Protein AF-A0A2S9FHU0-F1 (afdb_monomer_lite)

pLDDT: mean 88.89, std 12.71, range [36.59, 98.81]

Secondary structure (DSSP, 8-state):
--TTSSHHHHHHHHHHHHHTTT--EEEEE---TT-HHHHHHHTTS-BPPPEEEEETTEEEEE--HHHHHHH--SEEEE--TT-BPPTT-SSSBHHHHHHHHHHTT-EEEE---GGGBGGGHHHHHHHHS---S--B-HHHHHT-S--------HHHHHHHHHTTSSS-HHHHHHHHHTTT-HHHHHHHHHHHHHHHHHHHHHHHHHHHHHTT--------------

Structure (mmCIF, N/CA/C/O backbone):
data_AF-A0A2S9FHU0-F1
#
_entry.id   AF-A0A2S9FHU0-F1
#
loop_
_atom_site.group_PDB
_atom_site.id
_atom_site.type_symbol
_atom_site.label_atom_id
_atom_site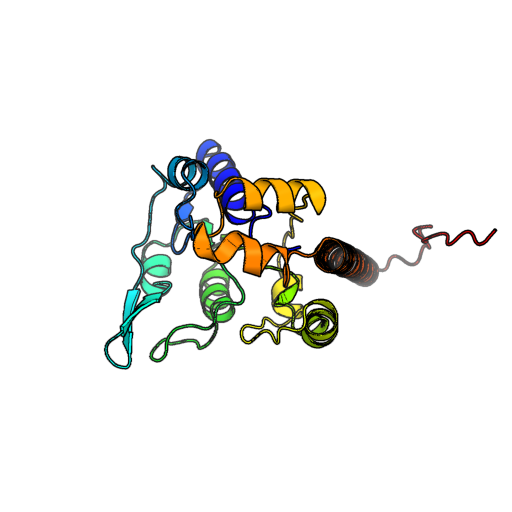.label_alt_id
_atom_site.label_comp_id
_atom_site.label_asym_id
_atom_site.label_entity_id
_atom_site.label_seq_id
_atom_site.pdbx_PDB_ins_code
_atom_site.Cartn_x
_atom_site.Cartn_y
_atom_site.Cartn_z
_atom_site.occupancy
_atom_site.B_iso_or_equiv
_atom_site.auth_seq_id
_atom_site.auth_comp_id
_atom_site.auth_asym_id
_atom_site.auth_atom_id
_atom_site.pdbx_PDB_model_num
ATOM 1 N N . ALA A 1 1 ? 9.518 1.196 1.730 1.00 74.31 1 ALA A N 1
ATOM 2 C CA . ALA A 1 1 ? 10.368 2.185 1.024 1.00 74.31 1 ALA A CA 1
ATOM 3 C C . ALA A 1 1 ? 10.118 2.274 -0.492 1.00 74.31 1 ALA A C 1
ATOM 5 O O . ALA A 1 1 ? 9.940 3.375 -0.983 1.00 74.31 1 ALA A O 1
ATOM 6 N N . ALA A 1 2 ? 10.105 1.175 -1.261 1.00 76.00 2 ALA A N 1
ATOM 7 C CA . ALA A 1 2 ? 10.006 1.239 -2.731 1.00 76.00 2 ALA A CA 1
ATOM 8 C C . ALA A 1 2 ? 9.190 0.066 -3.329 1.00 76.00 2 ALA A C 1
ATOM 10 O O . ALA A 1 2 ? 8.875 -0.897 -2.619 1.00 76.00 2 ALA A O 1
ATOM 11 N N . PRO A 1 3 ? 8.863 0.075 -4.634 1.00 80.56 3 PRO A N 1
ATOM 12 C CA . PRO A 1 3 ? 8.339 -1.105 -5.316 1.00 80.56 3 PRO A CA 1
ATOM 13 C C . PRO A 1 3 ? 9.314 -2.290 -5.219 1.00 80.56 3 PRO A C 1
ATOM 15 O O . PRO A 1 3 ? 10.531 -2.126 -5.266 1.00 80.56 3 PRO A O 1
ATOM 18 N N . GLY A 1 4 ? 8.784 -3.507 -5.066 1.00 81.00 4 GLY A N 1
ATOM 19 C CA . GLY A 1 4 ? 9.593 -4.734 -4.999 1.00 81.00 4 GLY A CA 1
ATOM 20 C C . GLY A 1 4 ? 10.138 -5.112 -3.614 1.00 81.00 4 GLY A C 1
ATOM 21 O O . GLY A 1 4 ? 10.707 -6.197 -3.475 1.00 81.00 4 GLY A O 1
ATOM 22 N N . VAL A 1 5 ? 9.909 -4.299 -2.573 1.00 85.00 5 VAL A N 1
ATOM 23 C CA . VAL A 1 5 ? 10.309 -4.645 -1.189 1.00 85.00 5 VAL A CA 1
ATOM 24 C C . VAL A 1 5 ? 9.527 -5.831 -0.612 1.00 85.00 5 VAL A C 1
ATOM 26 O O . VAL A 1 5 ? 10.041 -6.545 0.238 1.00 85.00 5 VAL A O 1
ATOM 29 N N . GLY A 1 6 ? 8.334 -6.118 -1.148 1.00 90.50 6 GLY A N 1
ATOM 30 C CA . GLY A 1 6 ? 7.534 -7.288 -0.770 1.00 90.50 6 GLY A CA 1
ATOM 31 C C . GLY A 1 6 ? 6.226 -6.990 -0.038 1.00 90.50 6 GLY A C 1
ATOM 32 O O . GLY A 1 6 ? 5.688 -7.906 0.563 1.00 90.50 6 GLY A O 1
ATOM 33 N N . LYS A 1 7 ? 5.693 -5.761 -0.109 1.00 94.94 7 LYS A N 1
ATOM 34 C CA . LYS A 1 7 ? 4.455 -5.362 0.594 1.00 94.94 7 LYS A CA 1
ATOM 35 C C . LYS A 1 7 ? 3.273 -6.307 0.349 1.00 94.94 7 LYS A C 1
ATOM 37 O O . LYS A 1 7 ? 2.762 -6.865 1.305 1.00 94.94 7 LYS A O 1
ATOM 42 N N . THR A 1 8 ? 2.926 -6.586 -0.910 1.00 94.69 8 THR A N 1
ATOM 43 C CA . THR A 1 8 ? 1.850 -7.538 -1.243 1.00 94.69 8 THR A CA 1
ATOM 44 C C . THR A 1 8 ? 2.125 -8.942 -0.703 1.00 94.69 8 THR A C 1
ATOM 46 O O . THR A 1 8 ? 1.226 -9.615 -0.220 1.00 94.69 8 THR A O 1
ATOM 49 N N . TYR A 1 9 ? 3.384 -9.394 -0.725 1.00 94.25 9 TYR A N 1
ATOM 50 C CA . TYR A 1 9 ? 3.749 -10.693 -0.151 1.00 94.25 9 TYR A CA 1
ATOM 51 C C . TYR A 1 9 ? 3.550 -10.710 1.374 1.00 94.25 9 TYR A C 1
ATOM 53 O O . TYR A 1 9 ? 3.048 -11.691 1.910 1.00 94.25 9 TYR A O 1
ATOM 61 N N . ALA A 1 10 ? 3.913 -9.626 2.068 1.00 96.00 10 ALA A N 1
ATOM 62 C CA . ALA A 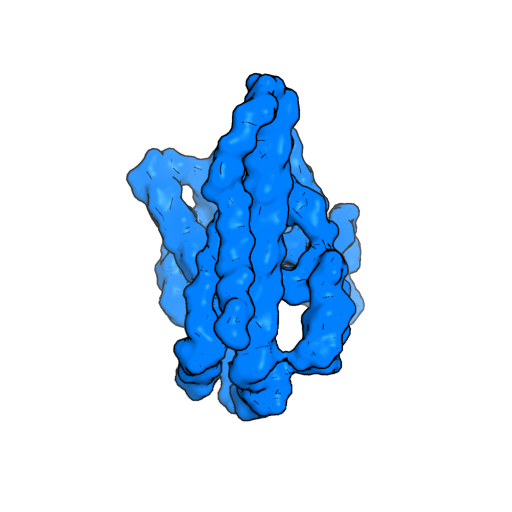1 10 ? 3.685 -9.477 3.503 1.00 96.00 10 ALA A CA 1
ATOM 63 C C . ALA A 1 10 ? 2.185 -9.403 3.841 1.00 96.00 10 ALA A C 1
ATOM 65 O O . ALA A 1 10 ? 1.742 -10.112 4.740 1.00 96.00 10 ALA A O 1
ATOM 66 N N . MET A 1 11 ? 1.403 -8.639 3.068 1.00 97.56 11 MET A N 1
ATOM 67 C CA . MET A 1 11 ? -0.057 -8.557 3.186 1.00 97.56 11 MET A CA 1
ATOM 68 C C . MET A 1 11 ? -0.716 -9.935 3.044 1.00 97.56 11 MET A C 1
ATOM 70 O O . MET A 1 11 ? -1.540 -10.310 3.871 1.00 97.56 11 MET A O 1
ATOM 74 N N . LEU A 1 12 ? -0.316 -10.727 2.044 1.00 97.38 12 LEU A N 1
ATOM 75 C CA . LEU A 1 12 ? -0.819 -12.095 1.882 1.00 97.38 12 LEU A CA 1
ATOM 76 C C . LEU A 1 12 ? -0.374 -13.013 3.026 1.00 97.38 12 LEU A C 1
ATOM 78 O O . LEU A 1 12 ? -1.147 -13.849 3.481 1.00 97.38 12 LEU A O 1
ATOM 82 N N . GLY A 1 13 ? 0.847 -12.840 3.538 1.00 96.19 13 GLY A N 1
ATOM 83 C CA . GLY A 1 13 ? 1.299 -13.541 4.740 1.00 96.19 13 GLY A CA 1
ATOM 84 C C . GLY A 1 13 ? 0.432 -13.234 5.967 1.00 96.19 13 GLY A C 1
ATOM 85 O O . GLY A 1 13 ? 0.117 -14.140 6.734 1.00 96.19 13 GLY A O 1
ATOM 86 N N . GLU A 1 14 ? 0.010 -11.979 6.142 1.00 95.75 14 GLU A N 1
ATOM 87 C CA . GLU A 1 14 ? -0.951 -11.599 7.184 1.00 95.75 14 GLU A CA 1
ATOM 88 C C . GLU A 1 14 ? -2.338 -12.202 6.939 1.00 95.75 14 GLU A C 1
ATOM 90 O O . GLU A 1 14 ? -2.957 -12.699 7.881 1.00 95.75 14 GLU A O 1
ATOM 95 N N . ALA A 1 15 ? -2.797 -12.239 5.687 1.00 96.94 15 ALA A N 1
ATOM 96 C CA . ALA A 1 15 ? -4.064 -12.868 5.327 1.00 96.94 15 ALA A CA 1
ATOM 97 C C . ALA A 1 15 ? -4.111 -14.345 5.751 1.00 96.94 15 ALA A C 1
ATOM 99 O O . ALA A 1 15 ? -5.053 -14.760 6.423 1.00 96.94 15 ALA A O 1
ATOM 100 N N . HIS A 1 16 ? -3.055 -15.112 5.459 1.00 96.44 16 HIS A N 1
ATOM 101 C CA . HIS A 1 16 ? -2.943 -16.513 5.886 1.00 96.44 16 HIS A CA 1
ATOM 102 C C . HIS A 1 16 ? -2.981 -16.662 7.408 1.00 96.44 16 HIS A C 1
ATOM 104 O O . HIS A 1 16 ? -3.762 -17.459 7.921 1.00 96.44 16 HIS A O 1
ATOM 110 N N . ARG A 1 17 ? -2.243 -15.831 8.158 1.00 95.69 17 ARG A N 1
ATOM 111 C CA . ARG A 1 17 ? -2.290 -15.854 9.634 1.00 95.69 17 ARG A CA 1
ATOM 112 C C . ARG A 1 17 ? -3.684 -15.560 10.198 1.00 95.69 17 ARG A C 1
ATOM 114 O O . ARG A 1 17 ? -4.007 -15.998 11.303 1.00 95.69 17 ARG A O 1
ATOM 121 N N . ARG A 1 18 ? -4.497 -14.752 9.514 1.00 95.94 18 ARG A N 1
ATOM 122 C CA . ARG A 1 18 ? -5.885 -14.456 9.917 1.00 95.94 18 ARG A CA 1
ATOM 123 C C . ARG A 1 18 ? -6.823 -15.611 9.584 1.00 95.94 18 ARG A C 1
ATOM 125 O O . ARG A 1 18 ? -7.614 -16.009 10.439 1.00 95.94 18 ARG A O 1
ATOM 132 N N . LEU A 1 19 ? -6.678 -16.197 8.399 1.00 95.69 19 LEU A N 1
ATOM 133 C CA . LEU A 1 19 ? -7.430 -17.382 7.987 1.00 95.69 19 LEU A CA 1
ATOM 134 C C . LEU A 1 19 ? -7.157 -18.589 8.889 1.00 95.69 19 LEU A C 1
ATOM 136 O O . LEU A 1 19 ? -8.097 -19.254 9.313 1.00 95.69 19 LEU A O 1
ATOM 140 N N . GLU A 1 20 ? -5.900 -18.826 9.274 1.00 96.19 20 GLU A N 1
ATOM 141 C CA . GLU A 1 20 ? -5.522 -19.873 10.238 1.00 96.19 20 GLU A CA 1
ATOM 142 C C . GLU A 1 20 ? -6.219 -19.707 11.600 1.00 96.19 20 GLU A C 1
ATOM 144 O O . GLU A 1 20 ? -6.434 -20.681 12.321 1.00 96.19 20 GLU A O 1
ATOM 149 N N . ARG A 1 21 ? -6.609 -18.475 11.947 1.00 96.50 21 ARG A N 1
ATOM 150 C CA . ARG A 1 21 ? -7.372 -18.136 13.158 1.00 96.50 21 ARG A CA 1
ATOM 151 C C . ARG A 1 21 ? -8.888 -18.102 12.935 1.00 96.50 21 ARG A C 1
ATOM 153 O O . ARG A 1 21 ? -9.620 -17.742 13.851 1.00 96.50 21 ARG A O 1
ATOM 160 N N . GLY A 1 22 ? -9.360 -18.475 11.746 1.00 96.75 22 GLY A N 1
ATOM 161 C CA . GLY A 1 22 ? -10.779 -18.522 11.391 1.00 96.75 22 GLY A CA 1
ATOM 162 C C . GLY A 1 22 ? -11.417 -17.158 11.119 1.00 96.75 22 GLY A C 1
ATOM 163 O O . GLY A 1 22 ? -12.631 -17.034 11.235 1.00 96.75 22 GLY A O 1
ATOM 164 N N . THR A 1 23 ? -10.623 -16.130 10.799 1.00 97.88 23 THR A N 1
ATOM 165 C CA . THR A 1 23 ? -11.155 -14.810 10.410 1.00 97.88 23 THR A CA 1
ATOM 166 C C . THR A 1 23 ? -11.814 -14.882 9.033 1.00 97.88 23 THR A C 1
ATOM 168 O O . THR A 1 23 ? -11.214 -15.424 8.107 1.00 97.88 23 THR A O 1
ATOM 171 N N . ASP A 1 24 ? -13.005 -14.296 8.884 1.00 98.25 24 ASP A N 1
ATOM 172 C CA . ASP A 1 24 ? -13.675 -14.165 7.584 1.00 98.25 24 ASP A CA 1
ATOM 173 C C . ASP A 1 24 ? -12.985 -13.086 6.737 1.00 98.25 24 ASP A C 1
ATOM 175 O O . ASP A 1 24 ? -13.045 -11.894 7.055 1.00 98.25 24 ASP A O 1
ATOM 179 N N . LEU A 1 25 ? -12.287 -13.505 5.681 1.00 98.06 25 LEU A N 1
ATOM 180 C CA . LEU A 1 25 ? -11.421 -12.642 4.886 1.00 98.06 25 LEU A CA 1
ATOM 181 C C . LEU A 1 25 ? -11.626 -12.878 3.395 1.00 98.06 25 LEU A C 1
ATOM 183 O O . LEU A 1 25 ? -11.615 -14.017 2.934 1.00 98.06 25 LEU A O 1
ATOM 187 N N . VAL A 1 26 ? -11.696 -11.784 2.638 1.00 98.44 26 VAL A N 1
ATOM 188 C CA . VAL A 1 26 ? -11.706 -11.818 1.171 1.00 98.44 26 VAL A CA 1
ATOM 189 C C . VAL A 1 26 ? -10.620 -10.922 0.587 1.00 98.44 26 VAL A C 1
ATOM 191 O O . VAL A 1 26 ? -10.226 -9.913 1.169 1.00 98.44 26 VAL A O 1
ATOM 194 N N . ALA A 1 27 ? -10.138 -11.264 -0.598 1.00 98.25 27 ALA A N 1
ATOM 195 C CA . ALA A 1 27 ? -9.253 -10.413 -1.372 1.00 98.25 27 ALA A CA 1
ATOM 196 C C . ALA A 1 27 ? -10.036 -9.709 -2.484 1.00 98.25 27 ALA A C 1
ATOM 198 O O . ALA A 1 27 ? -10.663 -10.370 -3.311 1.00 98.25 27 ALA A O 1
ATOM 199 N N . ALA A 1 28 ? -10.009 -8.376 -2.508 1.00 98.00 28 ALA A N 1
ATOM 200 C CA . ALA A 1 28 ? -10.752 -7.598 -3.499 1.00 98.00 28 ALA A CA 1
ATOM 201 C C . ALA A 1 28 ? -9.838 -7.021 -4.586 1.00 98.00 28 ALA A C 1
ATOM 203 O O . ALA A 1 28 ? -10.154 -7.114 -5.768 1.00 98.00 28 ALA A O 1
ATOM 204 N N . ILE A 1 29 ? -8.675 -6.485 -4.203 1.00 96.38 29 ILE A N 1
ATOM 205 C CA . ILE A 1 29 ? -7.626 -6.056 -5.137 1.00 96.38 29 ILE A CA 1
ATOM 206 C C . ILE A 1 29 ? -6.276 -6.503 -4.585 1.00 96.38 29 ILE A C 1
ATOM 208 O O . ILE A 1 29 ? -5.884 -6.100 -3.491 1.00 96.38 29 ILE A O 1
ATOM 212 N N . VAL A 1 30 ? -5.564 -7.346 -5.335 1.00 95.69 30 VAL A N 1
ATOM 213 C CA . VAL A 1 30 ? -4.226 -7.840 -4.982 1.00 95.69 30 VAL A CA 1
ATOM 214 C C . VAL A 1 30 ? -3.353 -7.866 -6.227 1.00 95.69 30 VAL A C 1
ATOM 216 O O . VAL A 1 30 ? -3.658 -8.551 -7.204 1.00 95.69 30 VAL A O 1
ATOM 219 N N . GLU A 1 31 ? -2.214 -7.184 -6.162 1.00 90.31 31 GLU A N 1
ATOM 220 C CA . GLU A 1 31 ? -1.309 -7.028 -7.294 1.00 90.31 31 GLU A CA 1
ATOM 221 C C . GLU A 1 31 ? -0.112 -7.978 -7.181 1.00 90.31 31 GLU A C 1
ATOM 223 O O . GLU A 1 31 ? 0.949 -7.688 -6.613 1.00 90.31 31 GLU A O 1
ATOM 228 N N . THR A 1 32 ? -0.254 -9.173 -7.763 1.00 88.25 32 THR A N 1
ATOM 229 C CA . THR A 1 32 ? 0.838 -10.163 -7.769 1.00 88.25 32 THR A CA 1
ATOM 230 C C . THR A 1 32 ? 2.009 -9.734 -8.659 1.00 88.25 32 THR A C 1
ATOM 232 O O . THR A 1 32 ? 3.135 -10.202 -8.460 1.00 88.25 32 THR A O 1
ATOM 235 N N . HIS A 1 33 ? 1.766 -8.847 -9.634 1.00 83.62 33 HIS A N 1
ATOM 236 C CA . HIS A 1 33 ? 2.715 -8.392 -10.659 1.00 83.62 33 HIS A CA 1
ATOM 237 C C . HIS A 1 33 ? 3.513 -9.537 -11.317 1.00 83.62 33 HIS A C 1
ATOM 239 O O . HIS A 1 33 ? 4.721 -9.424 -11.537 1.00 83.62 33 HIS A O 1
ATOM 245 N N . GLY A 1 34 ? 2.862 -10.681 -11.561 1.00 80.50 34 GLY A N 1
ATOM 246 C CA . GLY A 1 34 ? 3.485 -11.856 -12.184 1.00 80.50 34 GLY A CA 1
ATOM 247 C C . GLY A 1 34 ? 4.503 -12.592 -11.303 1.00 80.50 34 GLY A C 1
ATOM 248 O O . GLY A 1 34 ? 5.235 -13.458 -11.783 1.00 80.50 34 GLY A O 1
ATOM 249 N N . ARG A 1 35 ? 4.585 -12.273 -10.005 1.00 85.56 35 ARG A N 1
ATOM 250 C CA . ARG A 1 35 ? 5.540 -12.902 -9.086 1.00 85.56 35 ARG A CA 1
ATOM 251 C C . ARG A 1 35 ? 5.007 -14.248 -8.619 1.00 85.56 35 ARG A C 1
ATOM 253 O O . ARG A 1 35 ? 4.104 -14.292 -7.790 1.00 85.56 35 ARG A O 1
ATOM 260 N N . LYS A 1 36 ? 5.640 -15.337 -9.071 1.00 87.50 36 LYS A N 1
ATOM 261 C CA . LYS A 1 36 ? 5.221 -16.719 -8.775 1.00 87.50 36 LYS A CA 1
ATOM 262 C C . LYS A 1 36 ? 4.910 -16.962 -7.293 1.00 87.50 36 LYS A C 1
ATOM 264 O O . LYS A 1 36 ? 3.807 -17.365 -6.970 1.00 87.50 36 LYS A O 1
ATOM 269 N N . LYS A 1 37 ? 5.837 -16.624 -6.389 1.00 87.81 37 LYS A N 1
ATOM 270 C CA . LYS A 1 37 ? 5.643 -16.821 -4.939 1.00 87.81 37 LYS A CA 1
ATOM 271 C C . LYS A 1 37 ? 4.486 -16.006 -4.352 1.00 87.81 37 LYS A C 1
ATOM 273 O O . LYS A 1 37 ? 3.895 -16.408 -3.363 1.00 87.81 37 LYS A O 1
ATOM 278 N N . THR A 1 38 ? 4.202 -14.830 -4.912 1.00 91.12 38 THR A N 1
ATOM 279 C CA . THR A 1 38 ? 3.070 -13.999 -4.479 1.00 91.12 38 THR A CA 1
ATOM 280 C C . THR A 1 38 ? 1.762 -14.572 -5.018 1.00 91.12 38 THR A C 1
ATOM 282 O O . THR A 1 38 ? 0.788 -14.612 -4.285 1.00 91.12 38 THR A O 1
ATOM 285 N N . ALA A 1 39 ? 1.758 -15.072 -6.257 1.00 92.25 39 ALA A N 1
ATOM 286 C CA . ALA A 1 39 ? 0.612 -15.772 -6.830 1.00 92.25 39 ALA A CA 1
ATOM 287 C C . ALA A 1 39 ? 0.290 -17.071 -6.070 1.00 92.25 39 ALA A C 1
ATOM 289 O O . ALA A 1 39 ? -0.867 -17.298 -5.754 1.00 92.25 39 ALA A O 1
ATOM 290 N N . GLU A 1 40 ? 1.304 -17.858 -5.697 1.00 93.75 40 GLU A N 1
ATOM 291 C CA . GLU A 1 40 ? 1.151 -19.069 -4.871 1.00 93.75 40 GLU A CA 1
ATOM 292 C C . GLU A 1 40 ? 0.525 -18.758 -3.497 1.00 93.75 40 GLU A C 1
ATOM 294 O O . GLU A 1 40 ? -0.276 -19.540 -3.005 1.00 93.75 40 GLU A O 1
ATOM 299 N N . LEU A 1 41 ? 0.852 -17.613 -2.877 1.00 93.94 41 LEU A N 1
ATOM 300 C CA . LEU A 1 41 ? 0.202 -17.184 -1.629 1.00 93.94 41 LEU A CA 1
ATOM 301 C C . LEU A 1 41 ? -1.210 -16.629 -1.836 1.00 93.94 41 LEU A C 1
ATOM 303 O O . LEU A 1 41 ? -2.004 -16.631 -0.903 1.00 93.94 41 LEU A O 1
ATOM 307 N N . PHE A 1 42 ? -1.498 -16.078 -3.008 1.00 96.06 42 PHE A N 1
ATOM 308 C CA . PHE A 1 42 ? -2.821 -15.557 -3.329 1.00 96.06 42 PHE A CA 1
ATOM 309 C C . PHE A 1 42 ? -3.803 -16.681 -3.681 1.00 96.06 42 PHE A C 1
ATOM 311 O O . PHE A 1 42 ? -5.001 -16.567 -3.434 1.00 96.06 42 PHE A O 1
ATOM 318 N N . GLU A 1 43 ? -3.293 -17.775 -4.245 1.00 93.56 43 GLU A N 1
ATOM 319 C CA . GLU A 1 43 ? -4.077 -18.949 -4.598 1.00 93.56 43 GLU A CA 1
ATOM 320 C C . GLU A 1 43 ? -4.792 -19.536 -3.370 1.00 93.56 43 GLU A C 1
ATOM 322 O O . GLU A 1 43 ? -4.206 -19.724 -2.305 1.00 93.56 43 GLU A O 1
ATOM 327 N N . GLY A 1 44 ? -6.087 -19.816 -3.526 1.00 90.31 44 GLY A N 1
ATOM 328 C CA . GLY A 1 44 ? -6.926 -20.380 -2.467 1.00 90.31 44 GLY A CA 1
ATOM 329 C C . GLY A 1 44 ? -7.564 -19.359 -1.521 1.00 90.31 44 GLY A C 1
ATOM 330 O O . GLY A 1 44 ? -8.408 -19.756 -0.720 1.00 90.31 44 GLY A O 1
ATOM 331 N N . LEU A 1 45 ? -7.232 -18.066 -1.621 1.00 96.56 45 LEU A N 1
ATOM 332 C CA . LEU A 1 45 ? -7.986 -17.018 -0.929 1.00 96.56 45 LEU A CA 1
ATOM 333 C C . LEU A 1 45 ? -9.355 -16.818 -1.596 1.00 96.56 45 LEU A C 1
ATOM 335 O O . LEU A 1 45 ? -9.464 -16.853 -2.823 1.00 96.56 45 LEU A O 1
ATOM 339 N N . GLU A 1 46 ? -10.402 -16.579 -0.803 1.00 97.75 46 GLU A N 1
ATOM 340 C CA . GLU A 1 46 ? -11.689 -16.132 -1.345 1.00 97.75 46 GLU A CA 1
ATOM 341 C C . GLU A 1 46 ? -11.506 -14.751 -1.991 1.00 97.75 46 GLU A C 1
ATOM 343 O O . GLU A 1 46 ? -10.907 -13.854 -1.395 1.00 97.75 46 GLU A O 1
ATOM 348 N N . THR A 1 47 ? -12.019 -14.564 -3.208 1.00 97.81 47 THR A N 1
ATOM 349 C CA . THR A 1 47 ? -11.856 -13.313 -3.959 1.00 97.81 47 THR A CA 1
ATOM 350 C C . THR A 1 47 ? -13.190 -12.670 -4.300 1.00 97.81 47 THR A C 1
ATOM 352 O O . THR A 1 47 ? -14.095 -13.352 -4.787 1.00 97.81 47 THR A O 1
ATOM 355 N N . VAL A 1 48 ? -13.271 -11.347 -4.167 1.00 98.06 48 VAL A N 1
ATOM 356 C CA . VAL A 1 48 ? -14.331 -10.541 -4.784 1.00 98.06 48 VAL A CA 1
ATOM 357 C C . VAL A 1 48 ? -13.831 -10.084 -6.158 1.00 98.06 48 VAL A C 1
ATOM 359 O O . VAL A 1 48 ? -12.793 -9.426 -6.220 1.00 98.06 48 VAL A O 1
ATOM 362 N N . PRO A 1 49 ? -14.511 -10.436 -7.267 1.00 96.31 49 PRO A N 1
ATOM 363 C CA . PRO A 1 49 ? -14.085 -10.012 -8.597 1.00 96.31 49 PRO A CA 1
ATOM 364 C C . PRO A 1 49 ? -14.053 -8.482 -8.731 1.00 96.31 49 PRO A C 1
ATOM 366 O O . PRO A 1 49 ? -14.952 -7.815 -8.214 1.00 96.31 49 PRO A O 1
ATOM 369 N N . PRO A 1 50 ? -13.071 -7.917 -9.455 1.00 95.94 50 PRO A N 1
ATOM 370 C CA . PRO A 1 50 ? -13.006 -6.481 -9.669 1.00 95.94 50 PRO A CA 1
ATOM 371 C C . PRO A 1 50 ? -14.126 -6.005 -10.598 1.00 95.94 50 PRO A C 1
ATOM 373 O O . PRO A 1 50 ? -14.566 -6.717 -11.510 1.00 95.94 50 PRO A O 1
ATOM 376 N N . LYS A 1 51 ? -14.529 -4.749 -10.423 1.00 95.62 51 LYS A N 1
ATOM 377 C CA . LYS A 1 51 ? -15.424 -4.053 -11.341 1.00 95.62 51 LYS A CA 1
ATOM 378 C C . LYS A 1 51 ? -14.638 -3.620 -12.571 1.00 95.62 51 LYS A C 1
ATOM 380 O O . LYS A 1 51 ? -13.641 -2.911 -12.461 1.00 95.62 51 LYS A O 1
ATOM 385 N N . ILE A 1 52 ? -15.096 -4.024 -13.753 1.00 96.06 52 ILE A N 1
ATOM 386 C CA . ILE A 1 52 ? -14.471 -3.613 -15.012 1.00 96.06 52 ILE A CA 1
ATOM 387 C C . ILE A 1 52 ? -15.104 -2.309 -15.497 1.00 96.06 52 ILE A C 1
ATOM 389 O O . ILE A 1 52 ? -16.313 -2.239 -15.716 1.00 96.06 52 ILE A O 1
ATOM 393 N N . LEU A 1 53 ? -14.277 -1.281 -15.678 1.00 93.62 53 LEU A N 1
ATOM 394 C CA . LEU A 1 53 ? -14.662 0.022 -16.213 1.00 93.62 53 LEU A CA 1
ATOM 395 C C . LEU A 1 53 ? -14.023 0.240 -17.582 1.00 93.62 53 LEU A C 1
ATOM 397 O O . LEU A 1 53 ? -12.831 0.005 -17.768 1.00 93.62 53 LEU A O 1
ATOM 401 N N . GLU A 1 54 ? -14.805 0.722 -18.545 1.00 93.31 54 GLU A N 1
ATOM 402 C CA . GLU A 1 54 ? -14.309 1.064 -19.877 1.00 93.31 54 GLU A CA 1
ATOM 403 C C . GLU A 1 54 ? -14.141 2.576 -20.025 1.00 93.31 54 GLU A C 1
ATOM 405 O O . GLU A 1 54 ? -15.082 3.349 -19.846 1.00 93.31 54 GLU A O 1
ATOM 410 N N . TYR A 1 55 ? -12.941 3.011 -20.408 1.00 90.25 55 TYR A N 1
ATOM 411 C CA . TYR A 1 55 ? -12.653 4.415 -20.672 1.00 90.25 55 TYR A CA 1
ATOM 412 C C . TYR A 1 55 ? -11.706 4.569 -21.865 1.00 90.25 55 TYR A C 1
ATOM 414 O O . TYR A 1 55 ? -10.613 4.003 -21.897 1.00 90.25 55 TYR A O 1
ATOM 422 N N . ARG A 1 56 ? -12.127 5.352 -22.871 1.00 90.56 56 ARG A N 1
ATOM 423 C CA . ARG A 1 56 ? -11.371 5.612 -24.119 1.00 90.56 56 ARG A CA 1
ATOM 424 C C . ARG A 1 56 ? -10.857 4.333 -24.809 1.00 90.56 56 ARG A C 1
ATOM 426 O O . ARG A 1 56 ? -9.726 4.296 -25.290 1.00 90.56 56 ARG A O 1
ATOM 433 N N . GLY A 1 57 ? -11.686 3.287 -24.847 1.00 89.69 57 GLY A N 1
ATOM 434 C CA . GLY A 1 57 ? -11.353 2.006 -25.486 1.00 89.69 57 GLY A CA 1
ATOM 435 C C . GLY A 1 57 ? -10.343 1.149 -24.716 1.00 89.69 57 GLY A C 1
ATOM 436 O O . GLY A 1 57 ? -9.780 0.220 -25.289 1.00 89.69 57 GLY A O 1
ATOM 437 N N . ARG A 1 58 ? -10.084 1.462 -23.440 1.00 92.62 58 ARG A N 1
ATOM 438 C CA . ARG A 1 58 ? -9.300 0.633 -22.516 1.00 92.62 58 ARG A CA 1
ATOM 439 C C . ARG A 1 58 ? -10.187 0.165 -21.368 1.00 92.62 58 ARG A C 1
ATOM 441 O O . ARG A 1 58 ? -11.039 0.926 -20.912 1.00 92.62 58 ARG A O 1
ATOM 448 N N . SER A 1 59 ? -9.953 -1.057 -20.904 1.00 92.50 59 SER A N 1
ATOM 449 C CA . SER A 1 59 ? -10.617 -1.626 -19.732 1.00 92.50 59 SER A CA 1
ATOM 450 C C . SER A 1 59 ? -9.708 -1.508 -18.512 1.00 92.50 59 SER A C 1
ATOM 452 O O . SER A 1 59 ? -8.510 -1.781 -18.597 1.00 92.50 59 SER A O 1
ATOM 454 N N . PHE A 1 60 ? -10.291 -1.115 -17.389 1.00 93.62 60 PHE A N 1
ATOM 455 C CA . PHE A 1 60 ? -9.634 -0.961 -16.098 1.00 93.62 60 PHE A CA 1
ATOM 456 C C . PHE A 1 60 ? -10.343 -1.860 -15.090 1.00 93.62 60 PHE A C 1
ATOM 458 O O . PHE A 1 60 ? -11.571 -1.887 -15.056 1.00 93.62 60 PHE A O 1
ATOM 465 N N . ALA A 1 61 ? -9.578 -2.610 -14.303 1.00 94.38 61 ALA A N 1
ATOM 466 C CA . ALA A 1 61 ? -10.105 -3.395 -13.197 1.00 94.38 61 ALA A CA 1
ATOM 467 C C . ALA A 1 61 ? -9.982 -2.563 -11.918 1.00 94.38 61 ALA A C 1
ATOM 469 O O . ALA A 1 61 ? -8.878 -2.169 -11.555 1.00 94.38 61 ALA A O 1
ATOM 470 N N . GLU A 1 62 ? -11.107 -2.284 -11.266 1.00 96.56 62 GLU A N 1
ATOM 471 C CA . GLU A 1 62 ? -11.167 -1.495 -10.036 1.00 96.56 62 GLU A CA 1
ATOM 472 C C . GLU A 1 62 ? -11.846 -2.261 -8.905 1.00 96.56 62 GLU A C 1
ATOM 474 O O . GLU A 1 62 ? -12.536 -3.261 -9.121 1.00 96.56 62 GLU A O 1
ATOM 479 N N . LEU A 1 63 ? -11.652 -1.772 -7.682 1.00 98.00 63 LEU A N 1
ATOM 480 C CA . LEU A 1 63 ? -12.311 -2.295 -6.493 1.00 98.00 63 LEU A CA 1
ATOM 481 C C . LEU A 1 63 ? -13.841 -2.208 -6.642 1.00 98.00 63 LEU A C 1
ATOM 483 O O . LEU A 1 63 ? -14.400 -1.129 -6.838 1.00 98.00 63 LEU A O 1
ATOM 487 N N . ASP A 1 64 ? -14.536 -3.342 -6.520 1.00 98.00 64 ASP A N 1
ATOM 488 C CA . ASP A 1 64 ? -16.000 -3.368 -6.442 1.00 98.00 64 ASP A CA 1
ATOM 489 C C . ASP A 1 64 ? -16.449 -3.206 -4.982 1.00 98.00 64 ASP A C 1
ATOM 491 O O . ASP A 1 64 ? -16.743 -4.183 -4.289 1.00 98.00 64 ASP A O 1
ATOM 495 N N . VAL A 1 65 ? -16.470 -1.955 -4.507 1.00 98.31 65 VAL A N 1
ATOM 496 C CA . VAL A 1 65 ? -16.883 -1.603 -3.135 1.00 98.31 65 VAL A CA 1
ATOM 497 C C . VAL A 1 65 ? -18.260 -2.181 -2.815 1.00 98.31 65 VAL A C 1
ATOM 499 O O . VAL A 1 65 ? -18.433 -2.826 -1.784 1.00 98.31 65 VAL A O 1
ATOM 502 N N . ASP A 1 66 ? -19.226 -2.043 -3.726 1.00 98.19 66 ASP A N 1
ATOM 503 C CA . ASP A 1 66 ? -20.586 -2.536 -3.510 1.00 98.19 66 ASP A CA 1
ATOM 504 C C . ASP A 1 66 ? -20.621 -4.067 -3.357 1.00 98.19 66 ASP A C 1
ATOM 506 O O . ASP A 1 66 ? -21.411 -4.599 -2.573 1.00 98.19 66 ASP A O 1
ATOM 510 N N . ALA A 1 67 ? -19.796 -4.805 -4.107 1.00 98.38 67 ALA A N 1
ATOM 511 C CA . ALA A 1 67 ? -19.695 -6.256 -3.967 1.00 98.38 67 ALA A CA 1
ATOM 512 C C . ALA A 1 67 ? -19.045 -6.671 -2.645 1.00 98.38 67 ALA A C 1
ATOM 514 O O . ALA A 1 67 ? -19.538 -7.608 -2.013 1.00 98.38 67 ALA A O 1
ATOM 515 N N . VAL A 1 68 ? -18.002 -5.965 -2.201 1.00 98.69 68 VAL A N 1
ATOM 516 C CA . VAL A 1 68 ? -17.382 -6.206 -0.889 1.00 98.69 68 VAL A CA 1
ATOM 517 C C . VAL A 1 68 ? -18.385 -5.927 0.232 1.00 98.69 68 VAL A C 1
ATOM 519 O O . VAL A 1 68 ? -18.569 -6.779 1.099 1.00 98.69 68 VAL A O 1
ATOM 522 N N . LEU A 1 69 ? -19.110 -4.806 0.174 1.00 98.62 69 LEU A N 1
ATOM 523 C CA . LEU A 1 69 ? -20.150 -4.459 1.148 1.00 98.62 69 LEU A CA 1
ATOM 524 C C . LEU A 1 69 ? -21.277 -5.500 1.187 1.00 98.62 69 LEU A C 1
ATOM 526 O O . LEU A 1 69 ? -21.715 -5.899 2.262 1.00 98.62 69 LEU A O 1
ATOM 530 N N . ARG A 1 70 ? -21.725 -6.000 0.025 1.00 98.44 70 ARG A N 1
ATOM 531 C CA . ARG A 1 70 ? -22.714 -7.093 -0.036 1.00 98.44 70 ARG A CA 1
ATOM 532 C C . ARG A 1 70 ? -22.185 -8.399 0.556 1.00 98.44 70 ARG A C 1
ATOM 534 O O . ARG A 1 70 ? -22.962 -9.135 1.159 1.00 98.44 70 ARG A O 1
ATOM 541 N N . ARG A 1 71 ? -20.898 -8.705 0.359 1.00 98.38 71 ARG A N 1
ATOM 542 C CA . ARG A 1 71 ? -20.247 -9.890 0.941 1.00 98.38 71 ARG A CA 1
ATOM 543 C C . ARG A 1 71 ? -20.029 -9.744 2.451 1.00 98.38 71 ARG A C 1
ATOM 545 O O . ARG A 1 71 ? -20.003 -10.761 3.142 1.00 98.38 71 ARG A O 1
ATOM 552 N N . ASN A 1 72 ? -19.900 -8.513 2.942 1.00 98.25 72 ASN A N 1
ATOM 553 C CA . ASN A 1 72 ? -19.749 -8.154 4.351 1.00 98.25 72 ASN A CA 1
ATOM 554 C C . ASN A 1 72 ? -18.701 -9.006 5.111 1.00 98.25 72 ASN A C 1
ATOM 556 O O . ASN A 1 72 ? -19.043 -9.637 6.115 1.00 98.25 72 ASN A O 1
ATOM 560 N N . PRO A 1 73 ? -17.449 -9.095 4.615 1.00 98.56 73 PRO A N 1
ATOM 561 C CA . PRO A 1 73 ? -16.382 -9.831 5.291 1.00 98.56 73 PRO A CA 1
ATOM 562 C C . PRO A 1 73 ? -15.933 -9.115 6.573 1.00 98.56 73 PRO A C 1
ATOM 564 O O . PRO A 1 73 ? -16.107 -7.905 6.708 1.00 98.56 73 PRO A O 1
ATOM 567 N N . GLN A 1 74 ? -15.264 -9.822 7.489 1.00 98.56 74 GLN A N 1
ATOM 568 C CA . GLN A 1 74 ? -14.591 -9.153 8.613 1.00 98.56 74 GLN A CA 1
ATOM 569 C C . GLN A 1 74 ? -13.358 -8.376 8.139 1.00 98.56 74 GLN A C 1
ATOM 571 O O . GLN A 1 74 ? -13.067 -7.299 8.663 1.00 98.56 74 GLN A O 1
ATOM 576 N N . VAL A 1 75 ? -12.621 -8.931 7.169 1.00 98.62 75 VAL A N 1
ATOM 577 C CA . VAL A 1 75 ? -11.393 -8.344 6.624 1.00 98.62 75 VAL A CA 1
ATOM 578 C C . VAL A 1 75 ? -11.397 -8.371 5.097 1.00 98.62 75 VAL A C 1
ATOM 580 O O . VAL A 1 75 ? -11.757 -9.376 4.486 1.00 98.62 75 VAL A O 1
ATOM 583 N N . VAL A 1 76 ? -10.918 -7.299 4.470 1.00 98.81 76 VAL A N 1
ATOM 584 C CA . VAL A 1 76 ? -10.679 -7.241 3.023 1.00 98.81 76 VAL A CA 1
ATOM 585 C C . VAL A 1 76 ? -9.250 -6.810 2.694 1.00 98.81 76 VAL A C 1
ATOM 587 O O . VAL A 1 76 ? -8.699 -5.905 3.323 1.00 98.81 76 VAL A O 1
ATOM 590 N N . LEU A 1 77 ? -8.638 -7.468 1.704 1.00 98.69 77 LEU A N 1
ATOM 591 C CA . LEU A 1 77 ? -7.337 -7.073 1.152 1.00 98.69 77 LEU A CA 1
ATOM 592 C C . LEU A 1 77 ? -7.519 -6.124 -0.036 1.00 98.69 77 LEU A C 1
ATOM 594 O O . LEU A 1 77 ? -8.210 -6.467 -1.004 1.00 98.69 77 LEU A O 1
ATOM 598 N N . VAL A 1 78 ? -6.866 -4.963 0.031 1.00 98.44 78 VAL A N 1
ATOM 599 C CA . VAL A 1 78 ? -6.918 -3.917 -1.000 1.00 98.44 78 VAL A CA 1
ATOM 600 C C . VAL A 1 78 ? -5.521 -3.332 -1.217 1.00 98.44 78 VAL A C 1
ATOM 602 O O . VAL A 1 78 ? -5.072 -2.484 -0.454 1.00 98.44 78 VAL A O 1
ATOM 605 N N . ASP A 1 79 ? -4.811 -3.763 -2.255 1.00 96.69 79 ASP A N 1
ATOM 606 C CA . ASP A 1 79 ? -3.485 -3.235 -2.601 1.00 96.69 79 ASP A CA 1
ATOM 607 C C . ASP A 1 79 ? -3.527 -1.780 -3.123 1.00 96.69 79 ASP A C 1
ATOM 609 O O . ASP A 1 79 ? -4.528 -1.310 -3.669 1.00 96.69 79 ASP A O 1
ATOM 613 N N . GLU A 1 80 ? -2.388 -1.087 -3.002 1.00 94.75 80 GLU A N 1
ATOM 614 C CA . GLU A 1 80 ? -2.135 0.243 -3.585 1.00 94.75 80 GLU A CA 1
ATOM 615 C C . GLU A 1 80 ? -3.075 1.358 -3.088 1.00 94.75 80 GLU A C 1
ATOM 617 O O . GLU A 1 80 ? -3.799 1.983 -3.858 1.00 94.75 80 GLU A O 1
ATOM 622 N N . LEU A 1 81 ? -3.000 1.686 -1.795 1.00 97.69 81 LEU A N 1
ATOM 623 C CA . LEU A 1 81 ? -3.788 2.748 -1.144 1.00 97.69 81 LEU A CA 1
ATOM 624 C C . LEU A 1 81 ? -3.792 4.092 -1.901 1.00 97.69 81 LEU A C 1
ATOM 626 O O . LEU A 1 81 ? -4.791 4.809 -1.926 1.00 97.69 81 LEU A O 1
ATOM 630 N N . ALA A 1 82 ? -2.661 4.446 -2.516 1.00 97.38 82 ALA A N 1
ATOM 631 C CA . ALA A 1 82 ? -2.490 5.710 -3.226 1.00 97.38 82 ALA A CA 1
ATOM 632 C C . ALA A 1 82 ? -3.046 5.713 -4.659 1.00 97.38 82 ALA A C 1
ATOM 634 O O . ALA A 1 82 ? -2.967 6.755 -5.314 1.00 97.38 82 ALA A O 1
ATOM 635 N N . HIS A 1 83 ? -3.606 4.600 -5.141 1.00 97.12 83 HIS A N 1
ATOM 636 C CA . HIS A 1 83 ? -4.118 4.456 -6.504 1.00 97.12 83 HIS A CA 1
ATOM 637 C C . HIS A 1 83 ? -5.153 5.533 -6.854 1.00 97.12 83 HIS A C 1
ATOM 639 O O . HIS A 1 83 ? -5.940 6.001 -6.018 1.00 97.12 83 HIS A O 1
ATOM 645 N N . THR A 1 84 ? -5.112 5.994 -8.097 1.00 97.25 84 THR A N 1
ATOM 646 C CA . THR A 1 84 ? -6.115 6.887 -8.681 1.00 97.25 84 THR A CA 1
ATOM 647 C C . THR A 1 84 ? -7.088 6.056 -9.491 1.00 97.25 84 THR A C 1
ATOM 649 O O . THR A 1 84 ? -6.727 5.506 -10.529 1.00 97.25 84 THR A O 1
ATOM 652 N N . ASN A 1 85 ? -8.329 5.998 -9.024 1.00 96.81 85 ASN A N 1
ATOM 653 C CA . ASN A 1 85 ? -9.339 5.155 -9.636 1.00 96.81 85 ASN A CA 1
ATOM 654 C C . ASN A 1 85 ? -9.625 5.596 -11.074 1.00 96.81 85 ASN A C 1
ATOM 656 O O . ASN A 1 85 ? -9.602 6.786 -11.412 1.00 96.81 85 ASN A O 1
ATOM 660 N N . ALA A 1 86 ? -9.939 4.624 -11.925 1.00 95.50 86 ALA A N 1
ATOM 661 C CA . ALA A 1 86 ? -10.245 4.869 -13.321 1.00 95.50 86 ALA A CA 1
ATOM 662 C C . ALA A 1 86 ? -11.430 5.846 -13.490 1.00 95.50 86 ALA A C 1
ATOM 664 O O . ALA A 1 86 ? -12.381 5.825 -12.698 1.00 95.50 86 ALA A O 1
ATOM 665 N N . PRO A 1 87 ? -11.431 6.683 -14.546 1.00 93.31 87 PRO A N 1
ATOM 666 C CA . PRO A 1 87 ? -12.548 7.578 -14.832 1.00 93.31 87 PRO A CA 1
ATOM 667 C C . PRO A 1 87 ? -13.883 6.827 -14.931 1.00 93.31 87 PRO A C 1
ATOM 669 O O . PRO A 1 87 ? -13.978 5.811 -15.615 1.00 93.31 87 PRO A O 1
ATOM 672 N N . GLY A 1 88 ? -14.920 7.354 -14.274 1.00 90.31 88 GLY A N 1
ATOM 673 C CA . GLY A 1 88 ? -16.225 6.691 -14.140 1.00 90.31 88 GLY A CA 1
ATOM 674 C C . GLY A 1 88 ? -16.410 5.934 -12.819 1.00 90.31 88 GLY A C 1
ATOM 675 O O . GLY A 1 88 ? -17.520 5.485 -12.535 1.00 90.31 88 GLY A O 1
ATOM 676 N N . SER A 1 89 ? -15.362 5.832 -11.998 1.00 95.12 89 SER A N 1
ATOM 677 C CA . SER A 1 89 ? -15.466 5.383 -10.605 1.00 95.12 89 SER A CA 1
ATOM 678 C C . SER A 1 89 ? -16.255 6.380 -9.756 1.00 95.12 89 SER A C 1
ATOM 680 O O . SER A 1 89 ? -16.251 7.581 -10.033 1.00 95.12 89 SER A O 1
ATOM 682 N N . LYS A 1 90 ? -16.926 5.876 -8.713 1.00 95.44 90 LYS A N 1
ATOM 683 C CA . LYS A 1 90 ? -17.669 6.703 -7.748 1.00 95.44 90 LYS A CA 1
ATOM 684 C C . LYS A 1 90 ? -16.725 7.664 -7.024 1.00 95.44 90 LYS A C 1
ATOM 686 O O . LYS A 1 90 ? -16.985 8.865 -7.000 1.00 95.44 90 LYS A O 1
ATOM 691 N N . ASN A 1 91 ? -15.621 7.131 -6.505 1.00 97.56 91 ASN A N 1
ATOM 692 C CA . ASN A 1 91 ? -14.575 7.909 -5.861 1.00 97.56 91 ASN A CA 1
ATOM 693 C C . ASN A 1 91 ? -13.358 8.059 -6.781 1.00 97.56 91 ASN A C 1
ATOM 695 O O . ASN A 1 91 ? -13.004 7.103 -7.476 1.00 97.56 91 ASN A O 1
ATOM 699 N N . PRO A 1 92 ? -12.685 9.223 -6.788 1.00 97.00 92 PRO A N 1
ATOM 700 C CA . PRO A 1 92 ? -11.454 9.418 -7.552 1.00 97.00 92 PRO A CA 1
ATOM 701 C C . PRO A 1 92 ? -10.231 8.693 -6.970 1.00 97.00 92 PRO A C 1
ATOM 703 O O . PRO A 1 92 ? -9.267 8.466 -7.704 1.00 97.00 92 PRO A O 1
ATOM 706 N N . LYS A 1 93 ? -10.220 8.346 -5.677 1.00 98.06 93 LYS A N 1
ATOM 707 C CA . LYS A 1 93 ? -9.061 7.734 -5.010 1.00 98.06 93 LYS A CA 1
ATOM 708 C C . LYS A 1 93 ? -9.440 6.452 -4.278 1.00 98.06 93 LYS A C 1
ATOM 710 O O . LYS A 1 93 ? -10.444 6.421 -3.575 1.00 98.06 93 LYS A O 1
ATOM 715 N N . ARG A 1 94 ? -8.571 5.440 -4.347 1.00 98.25 94 ARG A N 1
ATOM 716 C CA . ARG A 1 94 ? -8.795 4.150 -3.675 1.00 98.25 94 ARG A CA 1
ATOM 717 C C . ARG A 1 94 ? -8.890 4.268 -2.157 1.00 98.25 94 ARG A C 1
ATOM 719 O O . ARG A 1 94 ? -9.638 3.524 -1.537 1.00 98.25 94 ARG A O 1
ATOM 726 N N . TRP A 1 95 ? -8.183 5.218 -1.547 1.00 98.31 95 TRP A N 1
ATOM 727 C CA . TRP A 1 95 ? -8.324 5.459 -0.111 1.00 98.31 95 TRP A CA 1
ATOM 728 C C . TRP A 1 95 ? -9.742 5.893 0.294 1.00 98.31 95 TRP A C 1
ATOM 730 O O . TRP A 1 95 ? -10.179 5.540 1.376 1.00 98.31 95 TRP A O 1
ATOM 740 N N . GLN A 1 96 ? -10.496 6.553 -0.590 1.00 98.56 96 GLN A N 1
ATOM 741 C CA . GLN A 1 96 ? -11.895 6.911 -0.327 1.00 98.56 96 GLN A CA 1
ATOM 742 C C . GLN A 1 96 ? -12.818 5.694 -0.442 1.00 98.56 96 GLN A C 1
ATOM 744 O O . GLN A 1 96 ? -13.775 5.572 0.312 1.00 98.56 96 GLN A O 1
ATOM 749 N N . ASP A 1 97 ? -12.521 4.766 -1.358 1.00 98.50 97 ASP A N 1
ATOM 750 C CA . ASP A 1 97 ? -13.217 3.476 -1.393 1.00 98.50 97 ASP A CA 1
ATOM 751 C C . ASP A 1 97 ? -12.967 2.680 -0.108 1.00 98.50 97 ASP A C 1
ATOM 753 O O . ASP A 1 97 ? -13.863 2.015 0.402 1.00 98.50 97 ASP A O 1
ATOM 757 N N . ILE A 1 98 ? -11.742 2.750 0.417 1.00 98.50 98 ILE A N 1
ATOM 758 C CA . ILE A 1 98 ? -11.370 2.139 1.693 1.00 98.50 98 ILE A CA 1
ATOM 759 C C . ILE A 1 98 ? -12.123 2.800 2.850 1.00 98.50 98 ILE A C 1
ATOM 761 O O . ILE A 1 98 ? -12.634 2.067 3.691 1.00 98.50 98 ILE A O 1
ATOM 765 N N . ASP A 1 99 ? -12.263 4.128 2.867 1.00 98.38 99 ASP A N 1
ATOM 766 C CA . ASP A 1 99 ? -13.064 4.827 3.880 1.00 98.38 99 ASP A CA 1
ATOM 767 C C . ASP A 1 99 ? -14.515 4.320 3.898 1.00 98.38 99 ASP A C 1
ATOM 769 O O . ASP A 1 99 ? -15.041 4.025 4.966 1.00 98.38 99 ASP A O 1
ATOM 773 N N . GLU A 1 100 ? -15.139 4.094 2.734 1.00 98.56 100 GLU A N 1
ATOM 774 C CA . GLU A 1 100 ? -16.492 3.512 2.676 1.00 98.56 100 GLU A CA 1
ATOM 775 C C . GLU A 1 100 ? -16.572 2.100 3.284 1.00 98.56 100 GLU A C 1
ATOM 777 O O . GLU A 1 100 ? -17.575 1.736 3.903 1.00 98.56 100 GLU A O 1
ATOM 782 N N . LEU A 1 101 ? -15.527 1.287 3.107 1.00 98.62 101 LEU A N 1
ATOM 783 C CA . LEU A 1 101 ? -15.452 -0.053 3.694 1.00 98.62 101 LEU A CA 1
ATOM 784 C C . LEU A 1 101 ? -15.245 0.016 5.213 1.00 98.62 101 LEU A C 1
ATOM 786 O O . LEU A 1 101 ? -15.888 -0.734 5.953 1.00 98.62 101 LEU A O 1
ATOM 790 N N . LEU A 1 102 ? -14.393 0.932 5.677 1.00 98.44 102 LEU A N 1
ATOM 791 C CA . LEU A 1 102 ? -14.155 1.183 7.098 1.00 98.44 102 LEU A CA 1
ATOM 792 C C . LEU A 1 102 ? -15.423 1.706 7.793 1.00 98.44 102 LEU A C 1
ATOM 794 O O . LEU A 1 102 ? -15.764 1.216 8.870 1.00 98.44 102 LEU A O 1
ATOM 798 N N . ASP A 1 103 ? -16.171 2.613 7.157 1.00 98.25 103 ASP A N 1
ATOM 799 C CA . ASP A 1 103 ? -17.450 3.146 7.652 1.00 98.25 103 ASP A CA 1
ATOM 800 C C . ASP A 1 103 ? -18.524 2.055 7.810 1.00 98.25 103 ASP A C 1
ATOM 802 O O . ASP A 1 103 ? -19.399 2.143 8.675 1.00 98.25 103 ASP A O 1
ATOM 806 N N . ALA A 1 104 ? -18.444 0.990 7.009 1.00 98.31 104 ALA A N 1
ATOM 807 C CA . ALA A 1 104 ? -19.291 -0.194 7.139 1.00 98.31 104 ALA A CA 1
ATOM 808 C C . ALA A 1 104 ? -18.818 -1.180 8.228 1.00 98.31 104 ALA A C 1
ATOM 810 O O . ALA A 1 104 ? -19.468 -2.201 8.459 1.00 98.31 104 ALA A O 1
ATOM 811 N N . GLY A 1 105 ? -17.704 -0.891 8.907 1.00 98.25 105 GLY A N 1
ATOM 812 C CA . GLY A 1 105 ? -17.112 -1.738 9.943 1.00 98.25 105 GLY A CA 1
ATOM 813 C C . GLY A 1 105 ? -16.239 -2.878 9.410 1.00 98.25 105 GLY A C 1
ATOM 814 O O . GLY A 1 105 ? -15.915 -3.795 10.168 1.00 98.25 105 GLY A O 1
ATOM 815 N N . ILE A 1 106 ? -15.856 -2.847 8.129 1.00 98.75 106 ILE A N 1
ATOM 816 C CA . ILE A 1 106 ? -14.980 -3.854 7.521 1.00 98.75 106 ILE A CA 1
ATOM 817 C C . ILE A 1 106 ? -13.527 -3.453 7.767 1.00 98.75 106 ILE A C 1
ATOM 819 O O . ILE A 1 106 ? -13.105 -2.353 7.423 1.00 98.75 106 ILE A O 1
ATOM 823 N N . THR A 1 107 ? -12.720 -4.362 8.315 1.00 98.56 107 THR A N 1
ATOM 824 C CA . THR A 1 107 ? -11.283 -4.112 8.484 1.00 98.56 107 THR A CA 1
ATOM 825 C C . THR A 1 107 ? -10.578 -4.193 7.130 1.00 98.56 107 THR A C 1
ATOM 827 O O . THR A 1 107 ? -10.720 -5.185 6.416 1.00 98.56 107 THR A O 1
ATOM 830 N N . VAL A 1 108 ? -9.752 -3.206 6.787 1.00 98.62 108 VAL A N 1
ATOM 831 C CA . VAL A 1 108 ? -8.997 -3.201 5.524 1.00 98.62 108 VAL A CA 1
ATOM 832 C C . VAL A 1 108 ? -7.510 -3.427 5.783 1.00 98.62 108 VAL A C 1
ATOM 834 O O . VAL A 1 108 ? -6.905 -2.749 6.610 1.00 98.62 108 VAL A O 1
ATOM 837 N N . VAL A 1 109 ? -6.896 -4.355 5.045 1.00 98.50 109 VAL A N 1
ATOM 838 C CA . VAL A 1 109 ? -5.433 -4.473 4.956 1.00 98.50 109 VAL A CA 1
ATOM 839 C C . VAL A 1 109 ? -4.999 -3.963 3.588 1.00 98.50 109 VAL A C 1
ATOM 841 O O . VAL A 1 109 ? -5.459 -4.460 2.560 1.00 98.50 109 VAL A O 1
ATOM 844 N N . THR A 1 110 ? -4.113 -2.970 3.576 1.00 98.44 110 THR A N 1
ATOM 845 C CA . THR A 1 110 ? -3.667 -2.298 2.351 1.00 98.44 110 THR A CA 1
ATOM 846 C C . THR A 1 110 ? -2.152 -2.150 2.288 1.00 98.44 110 THR A C 1
ATOM 848 O O . THR A 1 110 ? -1.435 -2.418 3.254 1.00 98.44 110 THR A O 1
ATOM 851 N N . THR A 1 111 ? -1.641 -1.726 1.133 1.00 97.38 111 THR A N 1
ATOM 852 C CA . THR A 1 111 ? -0.222 -1.439 0.943 1.00 97.38 111 THR A CA 1
ATOM 853 C C . THR A 1 111 ? -0.003 -0.062 0.333 1.00 97.38 111 THR A C 1
ATOM 855 O O . THR A 1 111 ? -0.730 0.387 -0.549 1.00 97.38 111 THR A O 1
ATOM 858 N N . VAL A 1 112 ? 1.056 0.615 0.777 1.00 95.94 112 VAL A N 1
ATOM 859 C CA . VAL A 1 112 ? 1.446 1.934 0.267 1.00 95.94 112 VAL A CA 1
ATOM 860 C C . VAL A 1 112 ? 2.966 2.057 0.206 1.00 95.94 112 VAL A C 1
ATOM 862 O O . VAL A 1 112 ? 3.695 1.444 0.988 1.00 95.94 112 VAL A O 1
ATOM 865 N N . ASN A 1 113 ? 3.481 2.799 -0.774 1.00 94.38 113 ASN A N 1
ATOM 866 C CA . ASN A 1 113 ? 4.882 3.216 -0.784 1.00 94.38 113 ASN A CA 1
ATOM 867 C C . ASN A 1 113 ? 4.996 4.635 -0.228 1.00 94.38 113 ASN A C 1
ATOM 869 O O . ASN A 1 113 ? 4.204 5.496 -0.592 1.00 94.38 113 ASN A O 1
ATOM 873 N N . VAL A 1 114 ? 6.059 4.887 0.539 1.00 92.81 114 VAL A N 1
ATOM 874 C CA . VAL A 1 114 ? 6.402 6.210 1.097 1.00 92.81 114 VAL A CA 1
ATOM 875 C C . VAL A 1 114 ? 6.439 7.321 0.037 1.00 92.81 114 VAL A C 1
ATOM 877 O O . VAL A 1 114 ? 6.089 8.456 0.323 1.00 92.81 114 VAL A O 1
ATOM 880 N N . GLN A 1 115 ? 6.795 6.982 -1.208 1.00 92.38 115 GLN A N 1
ATOM 881 C CA . GLN A 1 115 ? 6.845 7.925 -2.328 1.00 92.38 115 GLN A CA 1
ATOM 882 C C . GLN A 1 115 ? 5.494 8.586 -2.640 1.00 92.38 115 GLN A C 1
ATOM 884 O O . GLN A 1 115 ? 5.477 9.647 -3.245 1.00 92.38 115 GLN A O 1
ATOM 889 N N . HIS A 1 116 ? 4.379 7.958 -2.260 1.00 95.81 116 HIS A N 1
ATOM 890 C CA . HIS A 1 116 ? 3.043 8.479 -2.536 1.00 95.81 116 HIS A CA 1
ATOM 891 C C . HIS A 1 116 ? 2.510 9.391 -1.430 1.00 95.81 116 HIS A C 1
ATOM 893 O O . HIS A 1 116 ? 1.456 9.994 -1.615 1.00 95.81 116 HIS A O 1
ATOM 899 N N . LEU A 1 117 ? 3.198 9.493 -0.291 1.00 96.31 117 LEU A N 1
ATOM 900 C CA . LEU A 1 117 ? 2.776 10.379 0.789 1.00 96.31 117 LEU A CA 1
ATOM 901 C C . LEU A 1 117 ? 2.879 11.830 0.329 1.00 96.31 117 LEU A C 1
ATOM 903 O O . LEU A 1 117 ? 3.921 12.246 -0.188 1.00 96.31 117 LEU A O 1
ATOM 907 N N . GLU A 1 118 ? 1.796 12.586 0.497 1.00 95.44 118 GLU A N 1
ATOM 908 C CA . GLU A 1 118 ? 1.700 13.971 0.042 1.00 95.44 118 GLU A CA 1
ATOM 909 C C . GLU A 1 118 ? 2.870 14.823 0.527 1.00 95.44 118 GLU A C 1
ATOM 911 O O . GLU A 1 118 ? 3.545 15.435 -0.306 1.00 95.44 118 GLU A O 1
ATOM 916 N N . SER A 1 119 ? 3.190 14.748 1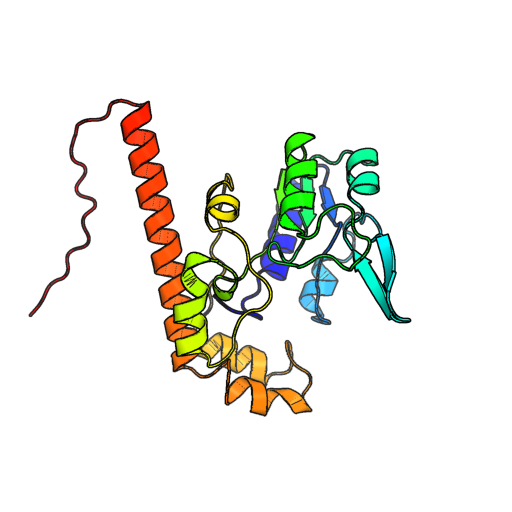.820 1.00 95.06 119 SER A N 1
ATOM 917 C CA . SER A 1 119 ? 4.275 15.504 2.454 1.00 95.06 119 SER A CA 1
ATOM 918 C C . SER A 1 119 ? 5.676 15.205 1.908 1.00 95.06 119 SER A C 1
ATOM 920 O O . SER A 1 119 ? 6.574 16.038 2.027 1.00 95.06 119 SER A O 1
ATOM 922 N N . LEU A 1 120 ? 5.883 14.037 1.290 1.00 94.81 120 LEU A N 1
ATOM 923 C CA . LEU A 1 120 ? 7.203 13.575 0.850 1.00 94.81 120 LEU A CA 1
ATOM 924 C C . LEU A 1 120 ? 7.432 13.727 -0.655 1.00 94.81 120 LEU A 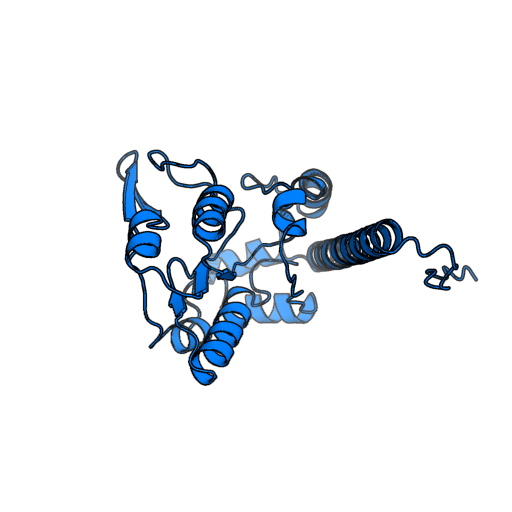C 1
ATOM 926 O O . LEU A 1 120 ? 8.545 13.486 -1.123 1.00 94.81 120 LEU A O 1
ATOM 930 N N . ASN A 1 121 ? 6.417 14.142 -1.416 1.00 92.56 121 ASN A N 1
ATOM 931 C CA . ASN A 1 121 ? 6.475 14.196 -2.879 1.00 92.56 121 ASN A CA 1
ATOM 932 C C . ASN A 1 121 ? 7.650 15.017 -3.412 1.00 92.56 121 ASN A C 1
ATOM 934 O O . ASN A 1 121 ? 8.380 14.536 -4.277 1.00 92.56 121 ASN A O 1
ATOM 938 N N . ASP A 1 122 ? 7.849 16.230 -2.895 1.00 92.69 122 ASP A N 1
ATOM 939 C CA . ASP A 1 122 ? 8.872 17.147 -3.407 1.00 92.69 122 ASP A CA 1
ATOM 940 C C . ASP A 1 122 ? 10.279 16.589 -3.176 1.00 92.69 122 ASP A C 1
ATOM 942 O O . ASP A 1 122 ? 11.115 16.572 -4.082 1.00 92.69 122 ASP A O 1
ATOM 946 N N . VAL A 1 123 ? 10.528 16.053 -1.979 1.00 94.38 123 VAL A N 1
ATOM 947 C CA . VAL A 1 123 ? 11.815 15.445 -1.622 1.00 94.38 123 VAL A CA 1
ATOM 948 C C . VAL A 1 123 ? 12.049 14.171 -2.438 1.00 94.38 123 VAL A C 1
ATOM 950 O O . VAL A 1 123 ? 13.137 13.954 -2.971 1.00 94.38 123 VAL A O 1
ATOM 953 N N . VAL A 1 124 ? 11.019 13.343 -2.614 1.00 93.88 124 VAL A N 1
ATOM 954 C CA . VAL A 1 124 ? 11.074 12.138 -3.453 1.00 93.88 124 VAL A CA 1
ATOM 955 C C . VAL A 1 124 ? 11.368 12.491 -4.911 1.00 93.88 124 VAL A C 1
ATOM 957 O O . VAL A 1 124 ? 12.189 11.820 -5.543 1.00 93.88 124 VAL A O 1
ATOM 960 N N . ALA A 1 125 ? 10.748 13.539 -5.454 1.00 93.62 125 ALA A N 1
ATOM 961 C CA . ALA A 1 125 ? 10.997 14.004 -6.814 1.00 93.62 125 ALA A CA 1
ATOM 962 C C . ALA A 1 125 ? 12.434 14.522 -6.973 1.00 93.62 125 ALA A C 1
ATOM 964 O O . ALA A 1 125 ? 13.089 14.187 -7.957 1.00 93.62 125 ALA A O 1
ATOM 965 N N . GLN A 1 126 ? 12.973 15.244 -5.985 1.00 93.81 126 GLN A N 1
ATOM 966 C CA . GLN A 1 126 ? 14.377 15.676 -5.980 1.00 93.81 126 GLN A CA 1
ATOM 967 C C . GLN A 1 126 ? 15.358 14.495 -5.937 1.00 93.81 126 GLN A C 1
ATOM 969 O O . GLN A 1 126 ? 16.361 14.498 -6.651 1.00 93.81 126 GLN A O 1
ATOM 974 N N . ILE A 1 127 ? 15.065 13.466 -5.136 1.00 92.00 127 ILE A N 1
ATOM 975 C CA . ILE A 1 127 ? 15.904 12.264 -5.019 1.00 92.00 127 ILE A CA 1
ATOM 976 C C . ILE A 1 127 ? 15.857 11.432 -6.305 1.00 92.00 127 ILE A C 1
ATOM 978 O O . ILE A 1 127 ? 16.878 10.933 -6.780 1.00 92.00 127 ILE A O 1
ATOM 982 N N . THR A 1 128 ? 14.659 11.214 -6.847 1.00 90.25 128 THR A N 1
ATOM 983 C CA . THR A 1 128 ? 14.432 10.221 -7.908 1.00 90.25 128 THR A CA 1
ATOM 984 C C . THR A 1 128 ? 14.434 10.817 -9.311 1.00 90.25 128 THR A C 1
ATOM 986 O O . THR A 1 128 ? 14.632 10.077 -10.275 1.00 90.25 128 THR A O 1
ATOM 989 N N . GLY A 1 129 ? 14.228 12.130 -9.432 1.00 90.56 129 GLY A N 1
ATOM 990 C CA . GLY A 1 129 ? 13.976 12.826 -10.692 1.00 90.56 129 GLY A CA 1
ATOM 991 C C . GLY A 1 129 ? 12.598 12.533 -11.295 1.00 90.56 129 GLY A C 1
ATOM 992 O O . GLY A 1 129 ? 12.379 12.856 -12.460 1.00 90.56 129 GLY A O 1
ATOM 993 N N . ILE A 1 130 ? 11.696 11.878 -10.552 1.00 88.44 130 ILE A N 1
ATOM 994 C CA . ILE A 1 130 ? 10.383 11.440 -11.038 1.00 88.44 130 ILE A CA 1
ATOM 995 C C . ILE A 1 130 ? 9.284 12.049 -10.171 1.00 88.44 130 ILE A C 1
ATOM 997 O O . ILE A 1 130 ? 9.159 11.725 -8.987 1.00 88.44 130 ILE A O 1
ATOM 1001 N N . GLU A 1 131 ? 8.442 12.875 -10.786 1.00 89.69 131 GLU A N 1
ATOM 1002 C CA . GLU A 1 131 ? 7.216 13.367 -10.160 1.00 89.69 131 GLU A CA 1
ATOM 1003 C C . GLU A 1 131 ? 6.206 12.230 -9.985 1.00 89.69 131 GLU A C 1
ATOM 1005 O O . GLU A 1 131 ? 5.915 11.478 -10.921 1.00 89.69 131 GLU A O 1
ATOM 1010 N N . GLN A 1 132 ? 5.659 12.103 -8.777 1.00 89.56 132 GLN A N 1
ATOM 1011 C CA . GLN A 1 132 ? 4.629 11.112 -8.490 1.00 89.56 132 GLN A CA 1
ATOM 1012 C C . GLN A 1 132 ? 3.257 11.691 -8.832 1.00 89.56 132 GLN A C 1
ATOM 1014 O O . GLN A 1 132 ? 2.852 12.737 -8.322 1.00 89.56 132 GLN A O 1
ATOM 1019 N N . GLN A 1 133 ? 2.540 10.999 -9.715 1.00 90.50 133 GLN A N 1
ATOM 1020 C CA . GLN A 1 133 ? 1.184 11.387 -10.111 1.00 90.50 133 GLN A CA 1
ATOM 1021 C C . GLN A 1 133 ? 0.152 10.945 -9.075 1.00 90.50 133 GLN A C 1
ATOM 1023 O O . GLN A 1 133 ? -0.832 11.636 -8.828 1.00 90.50 133 GLN A O 1
ATOM 1028 N N . GLU A 1 134 ? 0.400 9.796 -8.455 1.00 94.12 134 GLU A N 1
ATOM 1029 C CA . GLU A 1 134 ? -0.478 9.208 -7.460 1.00 94.12 134 GLU A CA 1
ATOM 1030 C C . GLU A 1 134 ? -0.018 9.569 -6.058 1.00 94.12 134 GLU A C 1
ATOM 1032 O O . GLU A 1 134 ? 1.122 9.284 -5.675 1.00 94.12 134 GLU A O 1
ATOM 1037 N N . LYS A 1 135 ? -0.930 10.193 -5.313 1.00 94.88 135 LYS A N 1
ATOM 1038 C CA . LYS A 1 135 ? -0.685 10.726 -3.978 1.00 94.88 135 LYS A CA 1
ATOM 1039 C C . LYS A 1 135 ? -1.769 10.281 -3.004 1.00 94.88 135 LYS A C 1
ATOM 1041 O O . LYS A 1 135 ? -2.904 10.008 -3.413 1.00 94.88 135 LYS A O 1
ATOM 1046 N N . VAL A 1 136 ? -1.400 10.216 -1.733 1.00 97.00 136 VAL A N 1
ATOM 1047 C CA . VAL A 1 136 ? -2.299 9.985 -0.604 1.00 97.00 136 VAL A CA 1
ATOM 1048 C C . VAL A 1 136 ? -1.962 10.974 0.517 1.00 97.00 136 VAL A C 1
ATOM 1050 O O . VAL A 1 136 ? -0.777 11.121 0.841 1.00 97.00 136 VAL A O 1
ATOM 1053 N N . PRO A 1 137 ? -2.966 11.645 1.109 1.00 97.44 137 PRO A N 1
ATOM 1054 C CA . PRO A 1 137 ? -2.749 12.499 2.267 1.00 97.44 137 PRO A CA 1
ATOM 1055 C C . PRO A 1 137 ? -2.121 11.718 3.424 1.00 97.44 137 PRO A C 1
ATOM 1057 O O . PRO A 1 137 ? -2.519 10.592 3.726 1.00 97.44 137 PRO A O 1
ATOM 1060 N N . ASP A 1 138 ? -1.149 12.319 4.104 1.00 94.88 138 ASP A N 1
ATOM 1061 C CA . ASP A 1 138 ? -0.465 11.692 5.239 1.00 94.88 138 ASP A CA 1
ATOM 1062 C C . ASP A 1 138 ? -1.429 11.273 6.355 1.00 94.88 138 ASP A C 1
ATOM 1064 O O . ASP A 1 138 ? -1.241 10.233 6.982 1.00 94.88 138 ASP A O 1
ATOM 1068 N N . GLU A 1 139 ? -2.469 12.071 6.590 1.00 94.25 139 GLU A N 1
ATOM 1069 C CA . GLU A 1 139 ? -3.502 11.827 7.600 1.00 94.25 139 GLU A CA 1
ATOM 1070 C C . GLU A 1 139 ? -4.283 10.533 7.364 1.00 94.25 139 GLU A C 1
ATOM 1072 O O . GLU A 1 139 ? -4.543 9.814 8.323 1.00 94.25 139 GLU A O 1
ATOM 1077 N N . VAL A 1 140 ? -4.552 10.177 6.104 1.00 96.06 140 VAL A N 1
ATOM 1078 C CA . VAL A 1 140 ? -5.199 8.909 5.734 1.00 96.06 140 VAL A CA 1
ATOM 1079 C C . VAL A 1 140 ? -4.329 7.728 6.164 1.00 96.06 140 VAL A C 1
ATOM 1081 O O . VAL A 1 140 ? -4.820 6.756 6.728 1.00 96.06 140 VAL A O 1
ATOM 1084 N N . VAL A 1 141 ? -3.013 7.813 5.948 1.00 95.75 141 VAL A N 1
ATOM 1085 C CA . VAL A 1 141 ? -2.092 6.735 6.342 1.00 95.75 141 VAL A CA 1
ATOM 1086 C C . VAL A 1 141 ? -1.891 6.708 7.858 1.00 95.75 141 VAL A C 1
ATOM 1088 O O . VAL A 1 141 ? -1.830 5.633 8.448 1.00 95.75 141 VAL A O 1
ATOM 1091 N N . ARG A 1 142 ? -1.817 7.875 8.509 1.00 92.88 142 ARG A N 1
ATOM 1092 C CA . ARG A 1 142 ? -1.665 7.996 9.970 1.00 92.88 142 ARG A CA 1
ATOM 1093 C C . ARG A 1 142 ? -2.915 7.595 10.750 1.00 92.88 142 ARG A C 1
ATOM 1095 O O . ARG A 1 142 ? -2.790 7.293 11.933 1.00 92.88 142 ARG A O 1
ATOM 1102 N N . ALA A 1 143 ? -4.085 7.599 10.116 1.00 92.31 143 ALA A N 1
ATOM 1103 C CA . ALA A 1 143 ? -5.331 7.130 10.711 1.00 92.31 143 ALA A CA 1
ATOM 1104 C C . ALA A 1 143 ? -5.392 5.600 10.855 1.00 92.31 143 ALA A C 1
ATOM 1106 O O . ALA A 1 143 ? -6.259 5.103 11.567 1.00 92.31 143 ALA A O 1
ATOM 1107 N N . ALA A 1 144 ? -4.484 4.853 10.216 1.00 94.44 144 ALA A N 1
ATOM 1108 C CA . ALA A 1 144 ? -4.431 3.404 10.346 1.00 94.44 144 ALA A CA 1
ATOM 1109 C C . ALA A 1 144 ? -4.171 2.975 11.800 1.00 94.44 144 ALA A C 1
ATOM 1111 O O . ALA A 1 144 ? -3.218 3.436 12.431 1.00 94.44 144 ALA A O 1
ATOM 1112 N N . ASP A 1 145 ? -4.958 2.013 12.292 1.00 91.94 145 ASP A N 1
ATOM 1113 C CA . ASP A 1 145 ? -4.774 1.424 13.627 1.00 91.94 145 ASP A CA 1
ATOM 1114 C C . ASP A 1 145 ? -3.396 0.765 13.794 1.00 91.94 145 ASP A C 1
ATOM 1116 O O . ASP A 1 145 ? -2.843 0.698 14.893 1.00 91.94 145 ASP A O 1
ATOM 1120 N N . GLN A 1 146 ? -2.834 0.256 12.693 1.00 92.38 146 GLN A N 1
ATOM 1121 C CA . GLN A 1 146 ? -1.525 -0.378 12.666 1.00 92.38 146 GLN A CA 1
ATOM 1122 C C . GLN A 1 146 ? -0.800 -0.092 11.349 1.00 92.38 146 GLN A C 1
ATOM 1124 O O . GLN A 1 146 ? -1.360 -0.241 10.264 1.00 92.38 146 GLN A O 1
ATOM 1129 N N . ILE A 1 147 ? 0.488 0.242 11.452 1.00 94.19 147 ILE A N 1
ATOM 1130 C CA . ILE A 1 147 ? 1.391 0.421 10.313 1.00 94.19 147 ILE A CA 1
ATOM 1131 C C . ILE A 1 147 ? 2.559 -0.556 10.463 1.00 94.19 147 ILE A C 1
ATOM 1133 O O . ILE A 1 147 ? 3.272 -0.537 11.466 1.00 94.19 147 ILE A O 1
ATOM 1137 N N . GLU A 1 148 ? 2.776 -1.407 9.458 1.00 94.25 148 GLU A N 1
ATOM 1138 C CA . GLU A 1 148 ? 3.922 -2.320 9.399 1.00 94.25 148 GLU A CA 1
ATOM 1139 C C . GLU A 1 148 ? 4.912 -1.870 8.318 1.00 94.25 148 GLU A C 1
ATOM 1141 O O . GLU A 1 148 ? 4.592 -1.807 7.126 1.00 94.25 148 GLU A O 1
ATOM 1146 N N . LEU A 1 149 ? 6.153 -1.587 8.721 1.00 94.44 149 LEU A N 1
ATOM 1147 C CA . LEU A 1 149 ? 7.215 -1.261 7.777 1.00 94.44 149 LEU A CA 1
ATOM 1148 C C . LEU A 1 149 ? 7.809 -2.528 7.157 1.00 94.44 149 LEU A C 1
ATOM 1150 O O . LEU A 1 149 ? 8.602 -3.238 7.771 1.00 94.44 149 LEU A O 1
ATOM 1154 N N . VAL A 1 150 ? 7.512 -2.742 5.877 1.00 94.44 150 VAL A N 1
ATOM 1155 C CA . VAL A 1 150 ? 8.189 -3.759 5.064 1.00 94.44 150 VAL A CA 1
ATOM 1156 C C . VAL A 1 150 ? 9.484 -3.181 4.489 1.00 94.44 150 VAL A C 1
ATOM 1158 O O . VAL A 1 150 ? 9.469 -2.412 3.517 1.00 94.44 150 VAL A O 1
ATOM 1161 N N . ASP A 1 151 ? 10.607 -3.562 5.097 1.00 92.31 151 ASP A N 1
ATOM 1162 C CA . ASP A 1 151 ? 11.941 -3.048 4.785 1.00 92.31 151 ASP A CA 1
ATOM 1163 C C . ASP A 1 151 ? 12.870 -4.091 4.137 1.00 92.31 151 ASP A C 1
ATOM 1165 O O . ASP A 1 151 ? 12.758 -5.299 4.346 1.00 92.31 151 ASP A O 1
ATOM 1169 N N . ILE A 1 152 ? 13.807 -3.608 3.323 1.00 90.44 152 ILE A N 1
ATOM 1170 C CA . ILE A 1 152 ? 14.856 -4.396 2.671 1.00 90.44 152 ILE A CA 1
ATOM 1171 C C . ILE A 1 152 ? 16.047 -3.479 2.389 1.00 90.44 152 ILE A C 1
ATOM 1173 O O . ILE A 1 152 ? 15.882 -2.305 2.052 1.00 90.44 152 ILE A O 1
ATOM 1177 N N . THR A 1 153 ? 17.267 -4.010 2.472 1.00 91.44 153 THR A N 1
ATOM 1178 C CA . THR A 1 153 ? 18.448 -3.208 2.142 1.00 91.44 153 THR A CA 1
ATOM 1179 C C . THR A 1 153 ? 18.460 -2.820 0.655 1.00 91.44 153 THR A C 1
ATOM 1181 O O . THR A 1 153 ? 18.025 -3.613 -0.194 1.00 91.44 153 THR A O 1
ATOM 1184 N N . PRO A 1 154 ? 18.988 -1.633 0.298 1.00 91.69 154 PRO A N 1
ATOM 1185 C CA . PRO A 1 154 ? 19.142 -1.217 -1.095 1.00 91.69 154 PRO A CA 1
ATOM 1186 C C . PRO A 1 154 ? 19.837 -2.268 -1.970 1.00 91.69 154 PRO A C 1
ATOM 1188 O O . PRO A 1 154 ? 19.409 -2.532 -3.092 1.00 91.69 154 PRO A O 1
ATOM 1191 N N . GLU A 1 155 ? 20.888 -2.911 -1.460 1.00 92.06 155 GLU A N 1
ATOM 1192 C CA . GLU A 1 155 ? 21.652 -3.932 -2.177 1.00 92.06 155 GLU A CA 1
ATOM 1193 C C . GLU A 1 155 ? 20.813 -5.188 -2.434 1.00 92.06 155 GLU A C 1
ATOM 1195 O O . GLU A 1 155 ? 20.814 -5.715 -3.550 1.00 92.06 155 GLU A O 1
ATOM 1200 N N . ALA A 1 156 ? 20.061 -5.649 -1.429 1.00 90.69 156 ALA A N 1
ATOM 1201 C CA . ALA A 1 156 ? 19.196 -6.815 -1.566 1.00 90.69 156 ALA A CA 1
ATOM 1202 C C . ALA A 1 156 ? 18.033 -6.543 -2.529 1.00 90.69 156 ALA A C 1
ATOM 1204 O O . ALA A 1 156 ? 17.722 -7.400 -3.360 1.00 90.69 156 ALA A O 1
ATOM 1205 N N . LEU A 1 157 ? 17.443 -5.342 -2.489 1.00 89.88 157 LEU A N 1
ATOM 1206 C CA . LEU A 1 157 ? 16.415 -4.945 -3.449 1.00 89.88 157 LEU A CA 1
ATOM 1207 C C . LEU A 1 157 ? 16.975 -4.920 -4.871 1.00 89.88 157 LEU A C 1
ATOM 1209 O O . LEU A 1 157 ? 16.410 -5.561 -5.752 1.00 89.88 157 LEU A O 1
ATOM 1213 N N . ARG A 1 158 ? 18.119 -4.266 -5.103 1.00 90.19 158 ARG A N 1
ATOM 1214 C CA . ARG A 1 158 ? 18.749 -4.230 -6.434 1.00 90.19 158 ARG A CA 1
ATOM 1215 C C . ARG A 1 158 ? 19.073 -5.625 -6.958 1.00 90.19 158 ARG A C 1
ATOM 1217 O O . ARG A 1 158 ? 18.785 -5.915 -8.115 1.00 90.19 158 ARG A O 1
ATOM 1224 N N . ARG A 1 159 ? 19.600 -6.512 -6.109 1.00 88.81 159 ARG A N 1
ATOM 1225 C CA . ARG A 1 159 ? 19.838 -7.915 -6.473 1.00 88.81 159 ARG A CA 1
ATOM 1226 C C . ARG A 1 159 ? 18.535 -8.626 -6.848 1.00 88.81 159 ARG A C 1
ATOM 1228 O O . ARG A 1 159 ? 18.494 -9.343 -7.843 1.00 88.81 159 ARG A O 1
ATOM 1235 N N . ARG A 1 160 ? 17.455 -8.405 -6.094 1.00 86.38 160 ARG A N 1
ATOM 1236 C CA . ARG A 1 160 ? 16.129 -8.971 -6.392 1.00 86.38 160 ARG A CA 1
ATOM 1237 C C . ARG A 1 160 ? 15.596 -8.514 -7.752 1.00 86.38 160 ARG A C 1
ATOM 1239 O O . ARG A 1 160 ? 15.027 -9.334 -8.470 1.00 86.38 160 ARG A O 1
ATOM 1246 N N . LEU A 1 161 ? 15.796 -7.243 -8.102 1.00 83.12 161 LEU A N 1
ATOM 1247 C CA . LEU A 1 161 ? 15.417 -6.682 -9.404 1.00 83.12 161 LEU A CA 1
ATOM 1248 C C . LEU A 1 161 ? 16.255 -7.274 -10.542 1.00 83.12 161 LEU A C 1
ATOM 1250 O O . LEU A 1 161 ? 15.694 -7.679 -11.555 1.00 83.12 161 LEU A O 1
ATOM 1254 N N . ALA A 1 162 ? 17.573 -7.382 -10.350 1.00 82.12 162 ALA A N 1
ATOM 1255 C CA . ALA A 1 162 ? 18.498 -7.932 -11.343 1.00 82.12 162 ALA A CA 1
ATOM 1256 C C . ALA A 1 162 ? 18.199 -9.399 -11.692 1.00 82.12 162 ALA A C 1
ATOM 1258 O O . ALA A 1 162 ? 18.415 -9.828 -12.818 1.00 82.12 162 ALA A O 1
ATOM 1259 N N . HIS A 1 163 ? 17.652 -10.167 -10.746 1.00 78.62 163 HIS A N 1
ATOM 1260 C CA . HIS A 1 163 ? 17.217 -11.545 -10.985 1.00 78.62 163 HIS A CA 1
ATOM 1261 C C . HIS A 1 163 ? 15.842 -11.661 -11.683 1.00 78.62 163 HIS A C 1
ATOM 1263 O O . HIS A 1 163 ? 15.305 -12.762 -11.759 1.00 78.62 163 HIS A O 1
ATOM 1269 N N . GLY A 1 164 ? 15.261 -10.563 -12.190 1.00 63.66 164 GLY A N 1
ATOM 1270 C CA . GLY A 1 164 ? 14.111 -10.591 -13.109 1.00 63.66 164 GLY A CA 1
ATOM 1271 C C . GLY A 1 164 ? 12.732 -10.778 -12.472 1.00 63.66 164 GLY A C 1
ATOM 1272 O O . GLY A 1 164 ? 11.751 -10.974 -13.176 1.00 63.66 164 GLY A O 1
ATOM 1273 N N . ASN A 1 165 ? 12.614 -10.690 -11.144 1.00 62.78 165 ASN A N 1
ATOM 1274 C CA . ASN A 1 165 ? 11.358 -10.981 -10.435 1.00 62.78 165 ASN A CA 1
ATOM 1275 C C . ASN A 1 165 ? 10.426 -9.764 -10.255 1.00 62.78 165 ASN A C 1
ATOM 1277 O O . ASN A 1 165 ? 9.479 -9.830 -9.471 1.00 62.78 165 ASN A O 1
ATOM 1281 N N . VAL A 1 166 ? 10.727 -8.619 -10.876 1.00 66.31 166 VAL A N 1
ATOM 1282 C CA . VAL A 1 166 ? 9.979 -7.362 -10.652 1.00 66.31 166 VAL A CA 1
ATOM 1283 C C . VAL A 1 166 ? 9.777 -6.540 -11.927 1.00 66.31 166 VAL A C 1
ATOM 1285 O O . VAL A 1 166 ? 8.728 -5.920 -12.054 1.00 66.31 166 VAL A O 1
ATOM 1288 N N . TYR A 1 167 ? 10.729 -6.548 -12.866 1.00 63.06 167 TYR A N 1
ATOM 1289 C CA . TYR A 1 167 ? 10.618 -5.860 -14.157 1.00 63.06 167 TYR A CA 1
ATOM 1290 C C . TYR A 1 167 ? 10.878 -6.822 -15.312 1.00 63.06 167 TYR A C 1
ATOM 1292 O O . TYR A 1 167 ? 11.638 -7.780 -15.163 1.00 63.06 167 TYR A O 1
ATOM 1300 N N . ALA A 1 168 ? 10.279 -6.524 -16.467 1.00 67.12 168 ALA A N 1
ATOM 1301 C CA . ALA A 1 168 ? 10.618 -7.184 -17.720 1.00 67.12 168 ALA A CA 1
ATOM 1302 C C . ALA A 1 168 ? 12.114 -6.965 -18.048 1.00 67.12 168 ALA A C 1
ATOM 1304 O O . ALA A 1 168 ? 12.615 -5.865 -17.786 1.00 67.12 168 ALA A O 1
ATOM 1305 N N . PRO A 1 169 ? 12.831 -7.975 -18.586 1.00 70.75 169 PRO A N 1
ATOM 1306 C CA . PRO A 1 169 ? 14.288 -7.938 -18.757 1.00 70.75 169 PRO A CA 1
ATOM 1307 C C . PRO A 1 169 ? 14.823 -6.698 -19.481 1.00 70.75 169 PRO A C 1
ATOM 1309 O O . PRO A 1 169 ? 15.852 -6.154 -19.095 1.00 70.75 169 PRO A O 1
ATOM 1312 N N . ASP A 1 170 ? 14.086 -6.209 -20.475 1.00 74.31 170 ASP A N 1
ATOM 1313 C CA . ASP A 1 170 ? 14.394 -5.030 -21.289 1.00 74.31 170 ASP A CA 1
ATOM 1314 C C . ASP A 1 170 ? 14.344 -3.705 -20.509 1.00 74.31 170 ASP A C 1
ATOM 1316 O O . ASP A 1 170 ? 14.960 -2.720 -20.913 1.00 74.31 170 ASP A O 1
ATOM 1320 N N . ARG A 1 171 ? 13.639 -3.667 -19.372 1.00 75.94 171 ARG A N 1
ATOM 1321 C CA . ARG A 1 171 ? 13.500 -2.471 -18.524 1.00 75.94 171 ARG A CA 1
ATOM 1322 C C . ARG A 1 171 ? 14.367 -2.502 -17.271 1.00 75.94 171 ARG A C 1
ATOM 1324 O O . ARG A 1 171 ? 14.458 -1.482 -16.587 1.00 75.94 171 ARG A O 1
ATOM 1331 N N . ILE A 1 172 ? 15.000 -3.637 -16.962 1.00 78.69 172 ILE A N 1
ATOM 1332 C CA . ILE A 1 172 ? 15.775 -3.817 -15.726 1.00 78.69 172 ILE A CA 1
ATOM 1333 C C . ILE A 1 172 ? 16.928 -2.814 -15.659 1.00 78.69 172 ILE A C 1
ATOM 1335 O O . ILE A 1 172 ? 17.038 -2.090 -14.671 1.00 78.69 172 ILE A O 1
ATOM 1339 N N . ASP A 1 173 ? 17.745 -2.718 -16.707 1.00 80.50 173 ASP A N 1
ATOM 1340 C CA . ASP A 1 173 ? 18.934 -1.858 -16.693 1.00 80.50 173 ASP A CA 1
ATOM 1341 C C . ASP A 1 173 ? 18.573 -0.375 -16.584 1.00 80.50 173 ASP A C 1
ATOM 1343 O O . ASP A 1 173 ? 19.193 0.364 -15.814 1.00 80.50 173 ASP A O 1
ATOM 1347 N N . ALA A 1 174 ? 17.520 0.056 -17.284 1.00 83.19 174 ALA A N 1
ATOM 1348 C CA . ALA A 1 174 ? 17.007 1.421 -17.204 1.00 83.19 174 ALA A CA 1
ATOM 1349 C C . ALA A 1 174 ? 16.425 1.735 -15.815 1.00 83.19 174 ALA A C 1
ATOM 1351 O O . ALA A 1 174 ? 16.662 2.817 -15.277 1.00 83.19 174 ALA A O 1
ATOM 1352 N N . ALA A 1 175 ? 15.705 0.793 -15.201 1.00 81.44 175 ALA A N 1
ATOM 1353 C CA . ALA A 1 175 ? 15.172 0.950 -13.850 1.00 81.44 175 ALA A CA 1
ATOM 1354 C C . ALA A 1 175 ? 16.303 1.014 -12.804 1.00 81.44 175 ALA A C 1
ATOM 1356 O O . ALA A 1 175 ? 16.326 1.9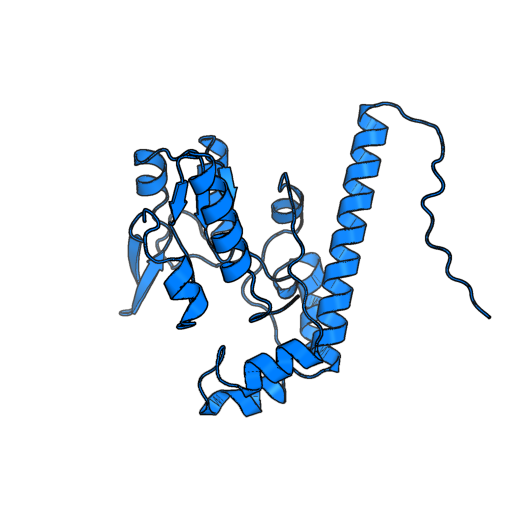23 -11.969 1.00 81.44 175 ALA A O 1
ATOM 1357 N N . LEU A 1 176 ? 17.277 0.099 -12.882 1.00 82.12 176 LEU A N 1
ATOM 1358 C CA . LEU A 1 176 ? 18.453 0.038 -12.002 1.00 82.12 176 LEU A CA 1
ATOM 1359 C C . LEU A 1 176 ? 19.362 1.261 -12.129 1.00 82.12 176 LEU A C 1
ATOM 1361 O O . LEU A 1 176 ? 19.971 1.675 -11.139 1.00 82.12 176 LEU A O 1
ATOM 1365 N N . SER A 1 177 ? 19.446 1.832 -13.327 1.00 83.94 177 SER A N 1
ATOM 1366 C CA . SER A 1 177 ? 20.278 3.000 -13.617 1.00 83.94 177 SER A CA 1
ATOM 1367 C C . SER A 1 177 ? 19.576 4.328 -13.360 1.00 83.94 177 SER A C 1
ATOM 1369 O O . SER A 1 177 ? 20.238 5.355 -13.450 1.00 83.94 177 SER A O 1
ATOM 1371 N N . ASN A 1 178 ? 18.285 4.344 -13.019 1.00 86.75 178 ASN A N 1
ATOM 1372 C CA . ASN A 1 178 ? 17.527 5.560 -12.707 1.00 86.75 178 ASN A CA 1
ATOM 1373 C C . ASN A 1 178 ? 16.925 5.475 -11.302 1.00 86.75 178 ASN A C 1
ATOM 1375 O O . ASN A 1 178 ? 17.616 5.746 -10.322 1.00 86.75 178 ASN A O 1
ATOM 1379 N N . TYR A 1 179 ? 15.666 5.053 -11.187 1.00 85.81 179 TYR A N 1
ATOM 1380 C CA . TYR A 1 179 ? 14.940 5.029 -9.918 1.00 85.81 179 TYR A CA 1
ATOM 1381 C C . TYR A 1 179 ? 15.635 4.176 -8.843 1.00 85.81 179 TYR A C 1
ATOM 1383 O O . TYR A 1 179 ? 15.766 4.603 -7.700 1.00 85.81 179 TYR A O 1
ATOM 1391 N N . PHE A 1 180 ? 16.151 2.999 -9.213 1.00 89.19 180 PHE A N 1
ATOM 1392 C CA . PHE A 1 180 ? 16.730 2.020 -8.283 1.00 89.19 180 PHE A CA 1
ATOM 1393 C C . PHE A 1 180 ? 18.249 2.159 -8.105 1.00 89.19 180 PHE A C 1
ATOM 1395 O O . PHE A 1 180 ? 18.948 1.187 -7.792 1.00 89.19 180 PHE A O 1
ATOM 1402 N N . ARG A 1 181 ? 18.781 3.376 -8.270 1.00 92.69 181 ARG A N 1
ATOM 1403 C CA . ARG A 1 181 ? 20.144 3.701 -7.835 1.00 92.69 181 ARG A CA 1
ATOM 1404 C C . ARG A 1 181 ? 20.263 3.494 -6.327 1.00 92.69 181 ARG A C 1
ATOM 1406 O O . ARG A 1 181 ? 19.340 3.778 -5.572 1.00 92.69 181 ARG A O 1
ATOM 1413 N N . ARG A 1 182 ? 21.439 3.042 -5.876 1.00 92.56 182 ARG A N 1
ATOM 1414 C CA . ARG A 1 182 ? 21.716 2.810 -4.445 1.00 92.56 182 ARG A CA 1
ATOM 1415 C C . ARG A 1 182 ? 21.395 4.045 -3.596 1.00 92.56 182 ARG A C 1
ATOM 1417 O O . ARG A 1 182 ? 20.718 3.897 -2.592 1.00 92.56 182 ARG A O 1
ATOM 1424 N N . GLY A 1 183 ? 21.832 5.230 -4.033 1.00 92.69 183 GLY A N 1
ATOM 1425 C CA . GLY A 1 183 ? 21.570 6.495 -3.335 1.00 92.69 183 GLY A CA 1
ATOM 1426 C C . GLY A 1 183 ? 20.078 6.768 -3.155 1.00 92.69 183 GLY A C 1
ATOM 1427 O O . GLY A 1 183 ? 19.637 6.978 -2.032 1.00 92.69 1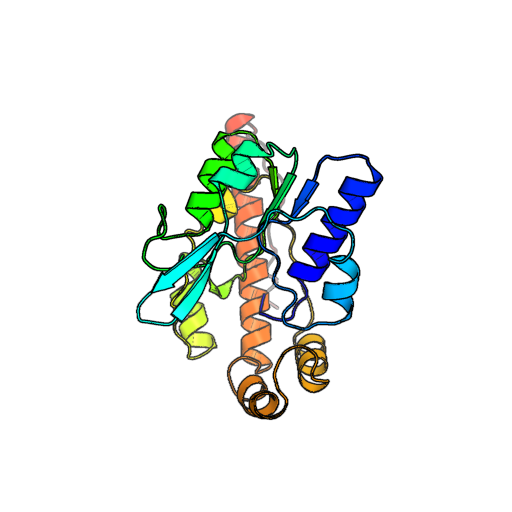83 GLY A O 1
ATOM 1428 N N . ASN A 1 184 ? 19.295 6.651 -4.232 1.00 94.06 184 ASN A N 1
ATOM 1429 C CA . ASN A 1 184 ? 17.847 6.860 -4.192 1.00 94.06 184 ASN A CA 1
ATOM 1430 C C . ASN A 1 184 ? 17.166 5.896 -3.219 1.00 94.06 184 ASN A C 1
ATOM 1432 O O . ASN A 1 184 ? 16.360 6.310 -2.397 1.00 94.06 184 ASN A O 1
ATOM 1436 N N . LEU A 1 185 ? 17.513 4.608 -3.277 1.00 93.94 185 LEU A N 1
ATOM 1437 C CA . LEU A 1 185 ? 16.929 3.599 -2.395 1.00 93.94 185 LEU A CA 1
ATOM 1438 C C . LEU A 1 185 ? 17.309 3.806 -0.927 1.00 93.94 185 LEU A C 1
ATOM 1440 O O . LEU A 1 185 ? 16.467 3.589 -0.060 1.00 93.94 185 LEU A O 1
ATOM 1444 N N . THR A 1 186 ? 18.545 4.226 -0.648 1.00 94.31 186 THR A N 1
ATOM 1445 C CA . THR A 1 186 ? 18.966 4.593 0.709 1.00 94.31 186 THR A CA 1
ATOM 1446 C C . THR A 1 186 ? 18.150 5.774 1.223 1.00 94.31 186 THR A C 1
ATOM 1448 O O . THR A 1 186 ? 17.574 5.671 2.300 1.00 94.31 186 THR A O 1
ATOM 1451 N N . ALA A 1 187 ? 18.024 6.841 0.431 1.00 94.62 187 ALA A N 1
ATOM 1452 C CA . ALA A 1 187 ? 17.279 8.033 0.824 1.00 94.62 187 ALA A CA 1
ATOM 1453 C C . ALA A 1 187 ? 15.779 7.742 1.017 1.00 94.62 187 ALA A C 1
ATOM 1455 O O . ALA A 1 187 ? 15.193 8.136 2.016 1.00 94.62 187 ALA A O 1
ATOM 1456 N N . LEU A 1 188 ? 15.151 6.968 0.124 1.00 94.50 188 LEU A N 1
ATOM 1457 C CA . LEU A 1 188 ? 13.748 6.554 0.279 1.00 94.50 188 LEU A CA 1
ATOM 1458 C C . LEU A 1 188 ? 13.523 5.659 1.506 1.00 94.50 188 LEU A C 1
ATOM 1460 O O . LEU A 1 188 ? 12.447 5.680 2.103 1.00 94.50 188 LEU A O 1
ATOM 1464 N N . ARG A 1 189 ? 14.511 4.834 1.869 1.00 94.81 189 ARG A N 1
ATOM 1465 C CA . ARG A 1 189 ? 14.461 4.018 3.088 1.00 94.81 189 ARG A CA 1
ATOM 1466 C C . ARG A 1 189 ? 14.558 4.888 4.335 1.00 94.81 189 ARG A C 1
ATOM 1468 O O . ARG A 1 189 ? 13.776 4.684 5.252 1.00 94.81 189 ARG A O 1
ATOM 1475 N N . GLU A 1 190 ? 15.467 5.855 4.341 1.00 95.06 190 GLU A N 1
ATOM 1476 C CA . GLU A 1 190 ? 15.605 6.838 5.417 1.00 95.06 190 GLU A CA 1
ATOM 1477 C C . GLU A 1 190 ? 14.324 7.660 5.591 1.00 95.06 190 GLU A C 1
ATOM 1479 O O . GLU A 1 190 ? 13.787 7.702 6.691 1.00 95.06 190 GLU A O 1
ATOM 1484 N N . LEU A 1 191 ? 13.750 8.186 4.503 1.00 94.25 191 LEU A N 1
ATOM 1485 C CA . LEU A 1 191 ? 12.464 8.892 4.541 1.00 94.25 191 LEU A CA 1
ATOM 1486 C C . LEU A 1 191 ? 11.337 8.029 5.119 1.00 94.25 191 LEU A C 1
ATOM 1488 O O . LEU A 1 191 ? 10.530 8.519 5.900 1.00 94.25 191 LEU A O 1
ATOM 1492 N N . ALA A 1 192 ? 11.282 6.740 4.767 1.00 93.88 192 ALA A N 1
ATOM 1493 C CA . ALA A 1 192 ? 10.276 5.833 5.317 1.00 93.88 192 ALA A CA 1
ATOM 1494 C C . ALA A 1 192 ? 10.451 5.597 6.824 1.00 93.88 192 ALA A C 1
ATOM 1496 O O . ALA A 1 192 ? 9.458 5.468 7.533 1.00 93.88 192 ALA A O 1
ATOM 1497 N N . LEU A 1 193 ? 11.697 5.521 7.300 1.00 94.00 193 LEU A N 1
ATOM 1498 C CA . LEU A 1 193 ? 12.006 5.338 8.717 1.00 94.00 193 LEU A CA 1
ATOM 1499 C C . LEU A 1 193 ? 11.709 6.605 9.524 1.00 94.00 193 LEU A C 1
ATOM 1501 O O . LEU A 1 193 ? 11.079 6.501 10.571 1.00 94.00 193 LEU A O 1
ATOM 1505 N N . LEU A 1 194 ? 12.105 7.776 9.018 1.00 93.06 194 LEU A N 1
ATOM 1506 C CA . LEU A 1 194 ? 11.830 9.068 9.653 1.00 93.06 194 LEU A CA 1
ATOM 1507 C C . LEU A 1 194 ? 10.327 9.333 9.741 1.00 93.06 194 LEU A C 1
ATOM 1509 O O . LEU A 1 194 ? 9.818 9.610 10.818 1.00 93.06 194 LEU A O 1
ATOM 1513 N N . TRP A 1 195 ? 9.594 9.139 8.641 1.00 93.50 195 TRP A N 1
ATOM 1514 C CA . TRP A 1 195 ? 8.144 9.334 8.643 1.00 93.50 195 TRP A CA 1
ATOM 1515 C C . TRP A 1 195 ? 7.426 8.404 9.633 1.00 93.50 195 TRP A C 1
ATOM 1517 O O . TRP A 1 195 ? 6.455 8.803 10.276 1.00 93.50 195 TRP A O 1
ATOM 1527 N N . LEU A 1 196 ? 7.902 7.160 9.773 1.00 91.94 196 LEU A N 1
ATOM 1528 C CA . LEU A 1 196 ? 7.358 6.223 10.755 1.00 91.94 196 LEU A CA 1
ATOM 1529 C C . LEU A 1 196 ? 7.690 6.646 12.192 1.00 91.94 196 LEU A C 1
ATOM 1531 O O . LEU A 1 196 ? 6.829 6.535 13.059 1.00 91.94 196 LEU A O 1
ATOM 1535 N N . ALA A 1 197 ? 8.909 7.129 12.445 1.00 89.88 197 ALA A N 1
ATOM 1536 C CA . ALA A 1 197 ? 9.299 7.649 13.753 1.00 89.88 197 ALA A CA 1
ATOM 1537 C C . ALA A 1 197 ? 8.422 8.845 14.160 1.00 89.88 197 ALA A C 1
ATOM 1539 O O . ALA A 1 197 ? 7.854 8.830 15.250 1.00 89.88 197 ALA A O 1
ATOM 1540 N N . ASP A 1 198 ? 8.199 9.793 13.244 1.00 87.00 198 ASP A N 1
ATOM 1541 C CA . ASP A 1 198 ? 7.320 10.948 13.467 1.00 87.00 198 ASP A CA 1
ATOM 1542 C C . ASP A 1 198 ? 5.885 10.525 13.832 1.00 87.00 198 ASP A C 1
ATOM 1544 O O . ASP A 1 198 ? 5.224 11.159 14.657 1.00 87.00 198 ASP A O 1
ATOM 1548 N N . GLN A 1 199 ? 5.377 9.440 13.232 1.00 80.19 199 GLN A N 1
ATOM 1549 C CA . GLN A 1 199 ? 4.061 8.902 13.581 1.00 80.19 199 GLN A CA 1
ATOM 1550 C C . GLN A 1 199 ? 4.037 8.360 15.013 1.00 80.19 199 GLN A C 1
ATOM 1552 O O . GLN A 1 199 ? 3.072 8.615 15.739 1.00 80.19 199 GLN A O 1
ATOM 1557 N N . VAL A 1 200 ? 5.069 7.611 15.412 1.00 78.56 200 VAL A N 1
ATOM 1558 C CA . VAL A 1 200 ? 5.147 7.005 16.748 1.00 78.56 200 VAL A CA 1
ATOM 1559 C C . VAL A 1 200 ? 5.186 8.097 17.812 1.00 78.56 200 VAL A C 1
ATOM 1561 O O . VAL A 1 200 ? 4.485 7.994 18.822 1.00 78.56 200 VAL A O 1
ATOM 1564 N N . ASP A 1 201 ? 5.930 9.171 17.552 1.00 76.75 201 ASP A N 1
ATOM 1565 C CA . ASP A 1 201 ? 5.983 10.338 18.428 1.00 76.75 201 ASP A CA 1
ATOM 1566 C C . ASP A 1 201 ? 4.616 11.029 18.528 1.00 76.75 201 ASP A C 1
ATOM 1568 O O . ASP A 1 201 ? 4.131 11.268 19.636 1.00 76.75 201 ASP A O 1
ATOM 1572 N N . ALA A 1 202 ? 3.925 11.251 17.404 1.00 75.56 202 ALA A N 1
ATOM 1573 C CA . ALA A 1 202 ? 2.582 11.837 17.403 1.00 75.56 202 ALA A CA 1
ATOM 1574 C C . ALA A 1 202 ? 1.551 10.972 18.159 1.00 75.56 202 ALA A C 1
ATOM 1576 O O . ALA A 1 202 ? 0.706 11.492 18.895 1.00 75.56 202 ALA A O 1
ATOM 1577 N N . ALA A 1 203 ? 1.619 9.645 18.018 1.00 72.81 203 ALA A N 1
ATOM 1578 C CA . ALA A 1 203 ? 0.759 8.717 18.751 1.00 72.81 203 ALA A CA 1
ATOM 1579 C C . ALA A 1 203 ? 1.041 8.752 20.263 1.00 72.81 203 ALA A C 1
ATOM 1581 O O . ALA A 1 203 ? 0.107 8.740 21.072 1.00 72.81 203 ALA A O 1
ATOM 1582 N N . LEU A 1 204 ? 2.316 8.850 20.652 1.00 74.50 204 LEU A N 1
ATOM 1583 C CA . LEU A 1 204 ? 2.730 8.983 22.047 1.00 74.50 204 LEU A CA 1
ATOM 1584 C C . LEU A 1 204 ? 2.276 10.320 22.650 1.00 74.50 204 LEU A C 1
ATOM 1586 O O . LEU A 1 204 ? 1.794 10.347 23.783 1.00 74.50 204 LEU A O 1
ATOM 1590 N N . GLU A 1 205 ? 2.393 11.421 21.908 1.00 74.69 205 GLU A N 1
ATOM 1591 C CA . GLU A 1 205 ? 1.900 12.737 22.326 1.00 74.69 205 GLU A CA 1
ATOM 1592 C C . GLU A 1 205 ? 0.383 12.742 22.527 1.00 74.69 205 GLU A C 1
ATOM 1594 O O . GLU A 1 205 ? -0.092 13.200 23.569 1.00 74.69 205 GLU A O 1
ATOM 1599 N N . LYS A 1 206 ? -0.377 12.163 21.589 1.00 74.56 206 LYS A N 1
ATOM 1600 C CA . LYS A 1 206 ? -1.833 12.015 21.717 1.00 74.56 206 LYS A CA 1
ATOM 1601 C C . LYS A 1 206 ? -2.205 11.197 22.954 1.00 74.56 206 LYS A C 1
ATOM 1603 O O . LYS A 1 206 ? -3.011 11.643 23.767 1.00 74.56 206 LYS A O 1
ATOM 1608 N N . TYR A 1 207 ? -1.553 10.051 23.160 1.00 72.56 207 TYR A N 1
ATOM 1609 C CA . TYR A 1 207 ? -1.763 9.226 24.350 1.00 72.56 207 TYR A CA 1
ATOM 1610 C C . TYR A 1 207 ? -1.459 9.991 25.649 1.00 72.56 207 TYR A C 1
ATOM 1612 O O . TYR A 1 207 ? -2.220 9.889 26.614 1.00 72.56 207 TYR A O 1
ATOM 1620 N N . ARG A 1 208 ? -0.378 10.785 25.691 1.00 74.75 208 ARG A N 1
ATOM 1621 C CA . ARG A 1 208 ? -0.038 11.631 26.851 1.00 74.75 208 ARG A CA 1
ATOM 1622 C C . ARG A 1 208 ? -1.116 12.669 27.134 1.00 74.75 208 ARG A C 1
ATOM 1624 O O . ARG A 1 208 ? -1.478 12.842 28.298 1.00 74.75 208 ARG A O 1
ATOM 1631 N N . ALA A 1 209 ? -1.616 13.338 26.096 1.00 75.12 209 ALA A N 1
ATOM 1632 C CA . ALA A 1 209 ? -2.667 14.341 26.219 1.00 75.12 209 ALA A CA 1
ATOM 1633 C C . ALA A 1 209 ? -3.968 13.722 26.757 1.00 75.12 209 ALA A C 1
ATOM 1635 O O . ALA A 1 209 ? -4.513 14.212 27.749 1.00 75.12 209 ALA A O 1
ATOM 1636 N N . ASP A 1 210 ? -4.401 12.601 26.175 1.00 81.50 210 ASP A N 1
ATOM 1637 C CA . ASP A 1 210 ? -5.630 11.899 26.560 1.00 81.50 210 ASP A CA 1
ATOM 1638 C C . ASP A 1 210 ? -5.559 11.357 27.999 1.00 81.50 210 ASP A C 1
ATOM 1640 O O . ASP A 1 210 ? -6.541 11.406 28.743 1.00 81.50 210 ASP A O 1
ATOM 1644 N N . ASN A 1 211 ? -4.375 10.905 28.433 1.00 78.50 211 ASN A N 1
ATOM 1645 C CA . ASN A 1 211 ? -4.151 10.347 29.772 1.00 78.50 211 ASN A CA 1
ATOM 1646 C C . ASN A 1 211 ? -3.604 11.363 30.794 1.00 78.50 211 ASN A C 1
ATOM 1648 O O . ASN A 1 211 ? -3.313 10.984 31.928 1.00 78.50 211 ASN A O 1
ATOM 1652 N N . LYS A 1 212 ? -3.472 12.647 30.424 1.00 74.94 212 LYS A N 1
ATOM 1653 C CA . LYS A 1 212 ? -2.943 13.736 31.275 1.00 74.94 212 LYS A CA 1
ATOM 1654 C C . LYS A 1 212 ? -1.594 13.408 31.931 1.00 74.94 212 LYS A C 1
ATOM 1656 O O . LYS A 1 212 ? -1.343 13.776 33.078 1.00 74.94 212 LYS A O 1
ATOM 1661 N N . ILE A 1 213 ? -0.727 12.705 31.208 1.00 66.31 213 ILE A N 1
ATOM 1662 C CA . ILE A 1 213 ? 0.588 12.295 31.709 1.00 66.31 213 ILE A CA 1
ATOM 1663 C C . ILE A 1 213 ? 1.551 13.475 31.555 1.00 66.31 213 ILE A C 1
ATOM 1665 O O . ILE A 1 213 ? 1.881 13.868 30.438 1.00 66.31 213 ILE A O 1
ATOM 1669 N N . THR A 1 214 ? 2.000 14.042 32.676 1.00 61.81 214 THR A N 1
ATOM 1670 C CA . THR A 1 214 ? 2.915 15.199 32.721 1.00 61.81 214 THR A CA 1
ATOM 1671 C C . THR A 1 214 ? 4.382 14.827 32.937 1.00 61.81 214 THR A C 1
ATOM 1673 O O . THR A 1 214 ? 5.244 15.700 32.863 1.00 61.81 214 THR A O 1
ATOM 1676 N N . ASP A 1 215 ? 4.682 13.556 33.213 1.00 59.91 215 ASP A N 1
ATOM 1677 C CA . ASP A 1 215 ? 6.043 13.110 33.512 1.00 59.91 215 ASP A CA 1
ATOM 1678 C C . ASP A 1 215 ? 6.882 12.932 32.238 1.00 59.91 215 ASP A C 1
ATOM 1680 O O . ASP A 1 215 ? 6.481 12.284 31.268 1.00 59.91 215 ASP A O 1
ATOM 1684 N N . THR A 1 216 ? 8.091 13.496 32.245 1.00 54.19 216 THR A N 1
ATOM 1685 C CA . THR A 1 216 ? 9.077 13.359 31.168 1.00 54.19 216 THR A CA 1
ATOM 1686 C C . THR A 1 216 ? 9.667 11.953 31.143 1.00 54.19 216 THR A C 1
ATOM 1688 O O . THR A 1 216 ? 10.487 11.601 31.988 1.00 54.19 216 THR A O 1
ATOM 1691 N N . TRP A 1 217 ? 9.301 11.159 30.138 1.00 58.25 217 TRP A N 1
ATOM 1692 C CA . TRP A 1 217 ? 10.070 9.973 29.756 1.00 58.25 217 TRP A CA 1
ATOM 1693 C C . TRP A 1 217 ? 11.260 10.382 28.884 1.00 58.25 217 TRP A C 1
ATOM 1695 O O . TRP A 1 217 ? 11.083 11.089 27.892 1.00 58.25 217 TRP A O 1
ATOM 1705 N N . GLU A 1 218 ? 12.465 9.928 29.241 1.00 47.59 218 GLU A N 1
ATOM 1706 C CA . GLU A 1 218 ? 13.690 10.103 28.448 1.00 47.59 218 GLU A CA 1
ATOM 1707 C C . GLU A 1 218 ? 13.650 9.254 27.162 1.00 47.59 218 GLU A C 1
ATOM 1709 O O . GLU A 1 218 ? 14.386 8.286 27.006 1.00 47.59 218 GLU A O 1
ATOM 1714 N N . ALA A 1 219 ? 12.794 9.614 26.210 1.00 50.81 219 ALA A N 1
ATOM 1715 C CA . ALA A 1 219 ? 12.935 9.206 24.818 1.00 50.81 219 ALA A CA 1
ATOM 1716 C C . ALA A 1 219 ? 13.504 10.408 24.055 1.00 50.81 219 ALA A C 1
ATOM 1718 O O . ALA A 1 219 ? 12.766 11.218 23.506 1.00 50.81 219 ALA A O 1
ATOM 1719 N N . ARG A 1 220 ? 14.825 10.603 24.116 1.00 48.34 220 ARG A N 1
ATOM 1720 C CA . ARG A 1 220 ? 15.529 11.569 23.262 1.00 48.34 220 ARG A CA 1
ATOM 1721 C C . ARG A 1 220 ? 16.536 10.834 22.397 1.00 48.34 220 ARG A C 1
ATOM 1723 O O . ARG A 1 220 ? 17.389 10.119 22.926 1.00 48.34 220 ARG A O 1
ATOM 1730 N N . GLU A 1 221 ? 16.491 11.097 21.094 1.00 47.50 221 GLU A N 1
ATOM 1731 C CA . GLU A 1 221 ? 17.652 10.936 20.226 1.00 47.50 221 GLU A CA 1
ATOM 1732 C C . GLU A 1 221 ? 18.835 11.706 20.825 1.00 47.50 221 GLU A C 1
ATOM 1734 O O . GLU A 1 221 ? 18.753 12.900 21.130 1.00 47.50 221 GLU A O 1
ATOM 1739 N N . ARG A 1 222 ? 19.956 11.010 21.016 1.00 43.44 222 ARG A N 1
ATOM 1740 C CA . ARG A 1 222 ? 21.239 11.631 21.339 1.00 43.44 222 ARG A CA 1
ATOM 1741 C C . ARG A 1 222 ? 22.056 11.692 20.058 1.00 43.44 222 ARG A C 1
ATOM 1743 O O . ARG A 1 222 ? 22.673 10.703 19.676 1.00 43.44 222 ARG A O 1
ATOM 1750 N N . VAL A 1 223 ? 22.099 12.860 19.423 1.00 46.03 223 VAL A N 1
ATOM 1751 C CA . VAL A 1 223 ? 23.141 13.153 18.435 1.00 46.03 223 VAL A CA 1
ATOM 1752 C C . VAL A 1 223 ? 24.431 13.417 19.209 1.00 46.03 223 VAL A C 1
ATOM 1754 O O . VAL A 1 223 ? 24.574 14.445 19.869 1.00 46.03 223 VAL A O 1
ATOM 1757 N N . VAL A 1 224 ? 25.358 12.460 19.176 1.00 36.59 224 VAL A N 1
ATOM 1758 C CA . VAL A 1 224 ? 26.723 12.647 19.678 1.00 36.59 224 VAL A CA 1
ATOM 1759 C C . VAL A 1 224 ? 27.552 13.199 18.526 1.00 36.59 224 VAL A C 1
ATOM 1761 O O . VAL A 1 224 ? 27.799 12.496 17.550 1.00 36.59 224 VAL A O 1
ATOM 1764 N N . VAL A 1 225 ? 27.964 14.459 18.632 1.00 40.28 225 VAL A N 1
ATOM 1765 C CA . VAL A 1 225 ? 28.992 15.034 17.759 1.00 40.28 225 VAL A CA 1
ATOM 1766 C C . VAL A 1 225 ? 30.331 14.838 18.465 1.00 40.28 225 VAL A C 1
ATOM 1768 O O . VAL A 1 225 ? 30.476 15.252 19.616 1.00 40.28 225 VAL A O 1
ATOM 1771 N N . ALA A 1 226 ? 31.261 14.151 17.800 1.00 45.53 226 ALA A N 1
ATOM 1772 C CA . ALA A 1 226 ? 32.655 14.025 18.222 1.00 45.53 226 ALA A CA 1
ATOM 1773 C C . ALA A 1 226 ? 33.508 15.128 17.586 1.00 45.53 226 ALA A C 1
ATOM 1775 O O . ALA A 1 226 ? 33.204 15.498 16.427 1.00 45.53 226 ALA A O 1
#

Radius of gyration: 19.29 Å; chains: 1; bounding box: 55×38×59 Å

Foldseek 3Di:
DDPQLQLLVVLLVVVVVCVVVVFFEEEQDGCCVPFPSSVVSVPPGHYDFFDWDDDPNDIDGHGPLVSCLVVVGQEYEDEDQQDQDDPPDPDRGNLVSVVSCVVSNHHYDYDYALCQEPVCQVVLCVLQVDGDPGHDYLVSVLPDPDDDDSDDQLVVSLVSLCVPNGDHNVCSVVCCVGCSDNRSNVVSRVSVVVSVVVSVVVVVVVVCVVVVPPDDDPPDDDDDDD

Sequence (226 aa):
AAPGVGKTYAMLGEAHRRLERGTDLVAAIVETHGRKKTAELFEGLETVPPKILEYRGRSFAELDVDAVLRRNPQVVLVDELAHTNAPGSKNPKRWQDIDELLDAGITVVTTVNVQHLESLNDVVAQITGIEQQEKVPDEVVRAADQIELVDITPEALRRRLAHGNVYAPDRIDAALSNYFRRGNLTALRELALLWLADQVDAALEKYRADNKITDTWEARERVVVA